Protein AF-A0A7Y2L2Y1-F1 (afdb_monomer_lite)

pLDDT: mean 84.84, std 11.98, range [34.88, 97.94]

Sequence (202 aa):
MHLPSLLAQHMVRRPQRIALLQHIAEQGSITAAAKSAGISYKAAWDAIDELNNLAQTALVQRSVGGKGGGGARLSVAGERVLRLYQRLQVLQSQVLDAAEDTEDLDLLGRLMLRTSARNQLHGNVTAISSHGHNDMIELALAGGLSLHAQITRDSTLRLELQIGSPVVALIKAGWLQLVAAKQAPAPGHNHLQGRIEQILHA

Foldseek 3Di:
DDDDQPLVVVCVVCVLLLQLLVLLAVPQASCRSCVVSVHDSVVSVVSQVVNCVSLVHRQKDWADDDPVDIGIHGDPSVVVVSVVVVVVVVVVVVVVVPPPDPVVVVVVVVVPDDDQQPDKFKFFFADWDDDPQWIWTWTQGPPRFIDIDIDGPVCCVVVVHDGGDIDIDRHHPVVDDDDDPPDDDDPPDGDDDDDDPDDDDD

Radius of gyration: 22.77 Å; chains: 1; bounding box: 50×40×69 Å

Structure (mmCIF, N/CA/C/O backbone):
data_AF-A0A7Y2L2Y1-F1
#
_entry.id   AF-A0A7Y2L2Y1-F1
#
loop_
_atom_site.group_PDB
_atom_site.id
_atom_site.type_symbol
_atom_site.label_atom_id
_atom_site.label_alt_id
_atom_site.label_comp_id
_atom_site.label_asym_id
_atom_site.label_entity_id
_atom_site.label_seq_id
_atom_site.pdbx_PDB_ins_code
_atom_site.Cartn_x
_atom_site.Cartn_y
_atom_site.Cartn_z
_atom_site.occupancy
_atom_site.B_iso_or_equiv
_atom_site.auth_seq_id
_atom_site.auth_comp_id
_atom_site.auth_asym_id
_atom_site.auth_atom_id
_atom_site.pdbx_PDB_model_num
ATOM 1 N N . MET A 1 1 ? -18.774 11.754 -11.737 1.00 34.88 1 MET A N 1
ATOM 2 C CA . MET A 1 1 ? -19.169 11.000 -10.527 1.00 34.88 1 MET A CA 1
ATOM 3 C C . MET A 1 1 ? -18.004 11.081 -9.541 1.00 34.88 1 MET A C 1
ATOM 5 O O . MET A 1 1 ? -16.986 10.443 -9.766 1.00 34.88 1 MET A O 1
ATOM 9 N N . HIS A 1 2 ? -18.058 11.981 -8.553 1.00 41.84 2 HIS A N 1
ATOM 10 C CA . HIS A 1 2 ? -16.944 12.167 -7.615 1.00 41.84 2 HIS A CA 1
ATOM 11 C C . HIS A 1 2 ? -17.002 11.110 -6.511 1.00 41.84 2 HIS A C 1
ATOM 13 O O . HIS A 1 2 ? -17.860 11.172 -5.639 1.00 41.84 2 HIS A O 1
ATOM 19 N N . LEU A 1 3 ? -16.054 10.178 -6.523 1.00 39.28 3 LEU A N 1
ATOM 20 C CA . LEU A 1 3 ? -15.647 9.412 -5.348 1.00 39.28 3 LEU A CA 1
ATOM 21 C C . LEU A 1 3 ? -14.109 9.425 -5.276 1.00 39.28 3 LEU A C 1
ATOM 23 O O . LEU A 1 3 ? -13.471 9.404 -6.334 1.00 39.28 3 LEU A O 1
ATOM 27 N N . PRO A 1 4 ? -13.477 9.418 -4.084 1.00 52.81 4 PRO A N 1
ATOM 28 C CA . PRO A 1 4 ? -14.043 9.439 -2.725 1.00 52.81 4 PRO A CA 1
ATOM 29 C C . PRO A 1 4 ? -13.656 10.691 -1.911 1.00 52.81 4 PRO A C 1
ATOM 31 O O . PRO A 1 4 ? -12.633 11.331 -2.173 1.00 52.81 4 PRO A O 1
ATOM 34 N N . SER A 1 5 ? -14.436 10.980 -0.861 1.00 66.88 5 SER A N 1
ATOM 35 C CA . SER A 1 5 ? -14.007 11.832 0.256 1.00 66.88 5 SER A CA 1
ATOM 36 C C . SER A 1 5 ? -12.651 11.352 0.797 1.00 66.88 5 SER A C 1
ATOM 38 O O . SER A 1 5 ? -12.347 10.157 0.751 1.00 66.88 5 SER A O 1
ATOM 40 N N . LEU A 1 6 ? -11.816 12.263 1.308 1.00 65.25 6 LEU A N 1
ATOM 41 C CA . LEU A 1 6 ? -10.490 11.923 1.854 1.00 65.25 6 LEU A CA 1
ATOM 42 C C . LEU A 1 6 ? -10.559 10.784 2.887 1.00 65.25 6 LEU A C 1
ATOM 44 O O . LEU A 1 6 ? -9.691 9.915 2.910 1.00 65.25 6 LEU A O 1
ATOM 48 N N . LEU A 1 7 ? -11.638 10.742 3.674 1.00 62.41 7 LEU A N 1
ATOM 49 C CA . LEU A 1 7 ? -11.907 9.696 4.657 1.00 62.41 7 LEU A CA 1
ATOM 50 C C . LEU A 1 7 ? -12.106 8.317 4.004 1.00 62.41 7 LEU A C 1
ATOM 52 O O . LEU A 1 7 ? -11.463 7.358 4.416 1.00 62.41 7 LEU A O 1
ATOM 56 N N . ALA A 1 8 ? -12.901 8.212 2.935 1.00 63.31 8 ALA A N 1
ATOM 57 C CA . ALA A 1 8 ? -13.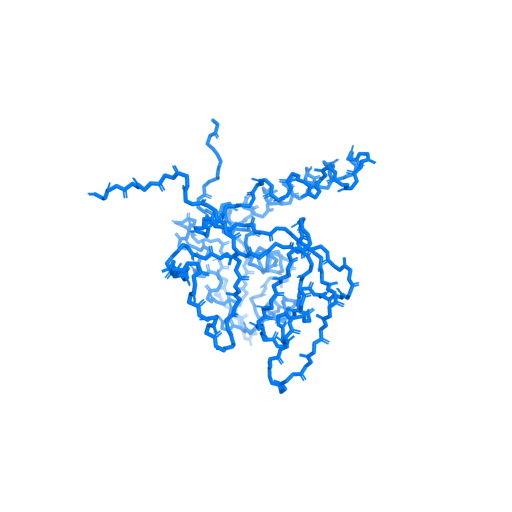091 6.944 2.229 1.00 63.31 8 ALA A CA 1
ATOM 58 C C . ALA A 1 8 ? -11.795 6.452 1.552 1.00 63.31 8 ALA A C 1
ATOM 60 O O . ALA A 1 8 ? -11.479 5.266 1.623 1.00 63.31 8 ALA A O 1
ATOM 61 N N . GLN A 1 9 ? -10.990 7.356 0.975 1.00 64.38 9 GLN A N 1
ATOM 62 C CA . GLN A 1 9 ? -9.665 6.997 0.439 1.00 64.38 9 GLN A CA 1
ATOM 63 C C . GLN A 1 9 ? -8.727 6.471 1.533 1.00 64.38 9 GLN A C 1
ATOM 65 O O . GLN A 1 9 ? -7.977 5.520 1.310 1.00 64.38 9 GLN A O 1
ATOM 70 N N . HIS A 1 10 ? -8.757 7.095 2.711 1.00 66.88 10 HIS A N 1
ATOM 71 C CA . HIS A 1 10 ? -7.918 6.711 3.839 1.00 66.88 10 HIS A CA 1
ATOM 72 C C . HIS A 1 10 ? -8.325 5.351 4.421 1.00 66.88 10 HIS A C 1
ATOM 74 O O . HIS A 1 10 ? -7.463 4.517 4.695 1.00 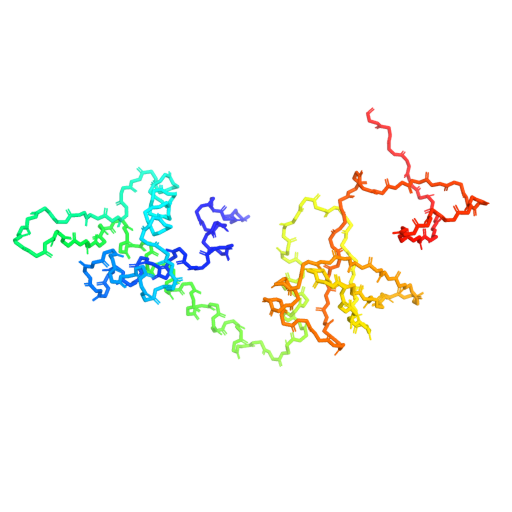66.88 10 HIS A O 1
ATOM 80 N N . MET A 1 11 ? -9.632 5.100 4.541 1.00 66.25 11 MET A N 1
ATOM 81 C CA . MET A 1 11 ? -10.180 3.837 5.044 1.00 66.25 11 MET A CA 1
ATOM 82 C C . MET A 1 11 ? -9.769 2.643 4.182 1.00 66.25 11 MET A C 1
ATOM 84 O O . MET A 1 11 ? -9.351 1.625 4.724 1.00 66.25 11 MET A O 1
ATOM 88 N N . VAL A 1 12 ? -9.810 2.788 2.853 1.00 65.19 12 VAL A N 1
ATOM 89 C CA . VAL A 1 12 ? -9.365 1.735 1.923 1.00 65.19 12 VAL A CA 1
ATOM 90 C C . VAL A 1 12 ? -7.868 1.443 2.080 1.00 65.19 12 VAL A C 1
ATOM 92 O O . VAL A 1 12 ? -7.449 0.293 2.027 1.00 65.19 12 VAL A O 1
ATOM 95 N N . ARG A 1 13 ? -7.043 2.472 2.313 1.00 66.44 13 ARG A N 1
ATOM 96 C CA . ARG A 1 13 ? -5.582 2.317 2.441 1.00 66.44 13 ARG A CA 1
ATOM 97 C C . ARG A 1 13 ? -5.135 1.758 3.793 1.00 66.44 13 ARG A C 1
ATOM 99 O O . ARG A 1 13 ? -4.016 1.260 3.892 1.00 66.44 13 ARG A O 1
ATOM 106 N N . ARG A 1 14 ? -5.951 1.894 4.843 1.00 72.75 14 ARG A N 1
ATOM 107 C CA . ARG A 1 14 ? -5.615 1.485 6.217 1.00 72.75 14 ARG A CA 1
ATOM 108 C C . ARG A 1 14 ? -6.801 0.786 6.900 1.00 72.75 14 ARG A C 1
ATOM 110 O O . ARG A 1 14 ? -7.366 1.338 7.848 1.00 72.75 14 ARG A O 1
ATOM 117 N N . PRO A 1 15 ? -7.149 -0.448 6.493 1.00 72.31 15 PRO A N 1
ATOM 118 C CA . PRO A 1 15 ? -8.313 -1.170 7.028 1.00 72.31 15 PRO A CA 1
ATOM 119 C C . PRO A 1 15 ? -8.233 -1.400 8.548 1.00 72.31 15 PRO A C 1
ATOM 121 O O . PRO A 1 15 ? -9.241 -1.358 9.252 1.00 72.31 15 PRO A O 1
ATOM 124 N N . GLN A 1 16 ? -7.013 -1.526 9.078 1.00 77.56 16 GLN A N 1
ATOM 125 C CA . GLN A 1 16 ? -6.722 -1.692 10.508 1.00 77.56 16 GLN A CA 1
ATOM 126 C C . GLN A 1 16 ? -7.286 -0.553 11.381 1.00 77.56 16 GLN A C 1
ATOM 128 O O . GLN A 1 16 ? -7.592 -0.760 12.553 1.00 77.56 16 GLN A O 1
ATOM 133 N N . ARG A 1 17 ? -7.452 0.658 10.826 1.00 83.56 17 ARG A N 1
ATOM 134 C CA . ARG A 1 17 ? -8.003 1.817 11.549 1.00 83.56 17 ARG A CA 1
ATOM 135 C C . ARG A 1 17 ? -9.493 1.657 11.841 1.00 83.56 17 ARG A C 1
ATOM 137 O O . ARG A 1 17 ? -9.947 2.033 12.916 1.00 83.56 17 ARG A O 1
ATOM 144 N N . ILE A 1 18 ? -10.245 1.069 10.914 1.00 82.81 18 ILE A N 1
ATOM 145 C CA . ILE A 1 18 ? -11.669 0.786 11.125 1.00 82.81 18 ILE A CA 1
ATOM 146 C C . ILE A 1 18 ? -11.860 -0.461 11.983 1.00 82.81 18 ILE A C 1
ATOM 148 O O . ILE A 1 18 ? -12.735 -0.456 12.847 1.00 82.81 18 ILE A O 1
ATOM 152 N N . ALA A 1 19 ? -10.998 -1.471 11.831 1.00 85.38 19 ALA A N 1
ATOM 153 C CA . ALA A 1 19 ? -10.981 -2.622 12.734 1.00 85.38 19 ALA A CA 1
ATOM 154 C C . ALA A 1 19 ? -10.820 -2.187 14.203 1.00 85.38 19 ALA A C 1
ATOM 156 O O . ALA A 1 19 ? -11.507 -2.697 15.084 1.00 85.38 19 ALA A O 1
ATOM 157 N N . LEU A 1 20 ? -9.997 -1.163 14.470 1.00 91.00 20 LEU A N 1
ATOM 158 C CA . LEU A 1 20 ? -9.890 -0.573 15.805 1.00 91.00 20 LEU A CA 1
ATOM 159 C C . LEU A 1 20 ? -11.226 0.003 16.308 1.00 91.00 20 LEU A C 1
ATOM 161 O O . LEU A 1 20 ? -11.594 -0.252 17.452 1.00 91.00 20 LEU A O 1
ATOM 165 N N . LEU A 1 21 ? -11.969 0.751 15.480 1.00 90.94 21 LEU A N 1
ATOM 166 C CA . LEU A 1 21 ? -13.293 1.267 15.862 1.00 90.94 21 LEU A CA 1
ATOM 167 C C . LEU A 1 21 ? -14.280 0.132 16.160 1.00 90.94 21 LEU A C 1
ATOM 169 O O . LEU A 1 21 ? -15.054 0.233 17.111 1.00 90.94 21 LEU A O 1
ATOM 173 N N . GLN A 1 22 ? -14.233 -0.943 15.374 1.00 91.50 22 GLN A N 1
ATOM 174 C CA . GLN A 1 22 ? -15.066 -2.121 15.585 1.00 91.50 22 GLN A CA 1
ATOM 175 C C . GLN A 1 22 ? -14.757 -2.797 16.926 1.00 91.50 22 GLN A C 1
ATOM 177 O O . GLN A 1 22 ? -15.665 -3.000 17.730 1.00 91.50 22 GLN A O 1
ATOM 182 N N . HIS A 1 23 ? -13.482 -3.043 17.229 1.00 92.75 23 HIS A N 1
ATOM 183 C CA . HIS A 1 23 ? -13.101 -3.622 18.516 1.00 92.75 23 HIS A CA 1
ATOM 184 C C . HIS A 1 23 ? -13.441 -2.712 19.703 1.00 92.75 23 HIS A C 1
ATOM 186 O O . HIS A 1 23 ? -13.814 -3.210 20.762 1.00 92.75 23 HIS A O 1
ATOM 192 N N . ILE A 1 24 ? -13.364 -1.384 19.552 1.00 92.62 24 ILE A N 1
ATOM 193 C CA . ILE A 1 24 ? -13.817 -0.451 20.598 1.00 92.62 24 ILE A CA 1
ATOM 194 C C . ILE A 1 24 ? -15.327 -0.587 20.826 1.00 92.62 24 ILE A C 1
ATOM 196 O O . ILE A 1 24 ? -15.759 -0.592 21.978 1.00 92.62 24 ILE A O 1
ATOM 200 N N . ALA A 1 25 ? -16.119 -0.715 19.758 1.00 91.38 25 ALA A N 1
ATOM 201 C CA . ALA A 1 25 ? -17.564 -0.913 19.862 1.00 91.38 25 ALA A CA 1
ATOM 202 C C . ALA A 1 25 ? -17.923 -2.226 20.577 1.00 91.38 25 ALA A C 1
ATOM 204 O O . ALA A 1 25 ? -18.838 -2.241 21.394 1.00 91.38 25 ALA A O 1
ATOM 205 N N . GLU A 1 26 ? -17.188 -3.303 20.296 1.00 91.38 26 GLU A N 1
ATOM 206 C CA . GLU A 1 26 ? -17.418 -4.631 20.879 1.00 91.38 26 GLU A CA 1
ATOM 207 C C . GLU A 1 26 ? -16.950 -4.729 22.339 1.00 91.38 26 GLU A C 1
ATOM 209 O O . GLU A 1 26 ? -17.603 -5.363 23.165 1.00 91.38 26 GLU A O 1
ATOM 214 N N . GLN A 1 27 ? -15.809 -4.118 22.667 1.00 91.31 27 GLN A N 1
ATOM 215 C CA . GLN A 1 27 ? -15.098 -4.380 23.926 1.00 91.31 27 GLN A CA 1
ATOM 216 C C . GLN A 1 27 ? -15.225 -3.253 24.948 1.00 91.31 27 GLN A C 1
ATOM 218 O O . GLN A 1 27 ? -14.853 -3.426 26.108 1.00 91.31 27 GLN A O 1
ATOM 223 N N . GLY A 1 28 ? -15.688 -2.073 24.532 1.00 90.12 28 GLY A N 1
ATOM 224 C CA . GLY A 1 28 ? -15.854 -0.932 25.428 1.00 90.12 28 GLY A CA 1
ATOM 225 C C . GLY A 1 28 ? -14.537 -0.368 25.983 1.00 90.12 28 GLY A C 1
ATOM 226 O O . GLY A 1 28 ? -14.547 0.361 26.976 1.00 90.12 28 GLY A O 1
ATOM 227 N N . SER A 1 29 ? -13.383 -0.722 25.404 1.00 89.50 29 SER A N 1
ATOM 228 C CA . SER A 1 29 ? -12.057 -0.342 25.903 1.00 89.50 29 SER A CA 1
ATOM 229 C C . SER A 1 29 ? -11.047 -0.198 24.770 1.00 89.50 29 SER A C 1
ATOM 231 O O . SER A 1 29 ? -10.874 -1.101 23.956 1.00 89.50 29 SER A O 1
ATOM 233 N N . ILE A 1 30 ? -10.314 0.918 24.757 1.00 89.44 30 ILE A N 1
ATOM 234 C CA . ILE A 1 30 ? -9.247 1.166 23.771 1.00 89.44 30 ILE A CA 1
ATOM 235 C C . ILE A 1 30 ? -8.065 0.229 23.999 1.00 89.44 30 ILE A C 1
ATOM 237 O O . ILE A 1 30 ? -7.454 -0.232 23.042 1.00 89.44 30 ILE A O 1
ATOM 241 N N . THR A 1 31 ? -7.754 -0.095 25.254 1.00 91.00 31 THR A N 1
ATOM 242 C CA . THR A 1 31 ? -6.650 -1.003 25.582 1.00 91.00 31 THR A CA 1
ATOM 243 C C . THR A 1 31 ? -6.936 -2.420 25.093 1.00 91.00 31 THR A C 1
ATOM 245 O O . THR A 1 31 ? -6.070 -3.045 24.481 1.00 91.00 31 THR A O 1
ATOM 248 N N . ALA A 1 32 ? -8.156 -2.916 25.322 1.00 90.69 32 ALA A N 1
ATOM 249 C CA . ALA A 1 32 ? -8.572 -4.227 24.829 1.00 90.69 32 ALA A CA 1
ATOM 250 C C . ALA A 1 32 ? -8.620 -4.246 23.291 1.00 90.69 32 ALA A C 1
ATOM 252 O O . ALA A 1 32 ? -8.096 -5.171 22.661 1.00 90.69 32 ALA A O 1
ATOM 253 N N . ALA A 1 33 ? -9.145 -3.173 22.692 1.00 91.75 33 ALA A N 1
ATOM 254 C CA . ALA A 1 33 ? -9.245 -3.045 21.248 1.00 91.75 33 ALA A CA 1
ATOM 255 C C . ALA A 1 33 ? -7.873 -3.001 20.566 1.00 91.75 33 ALA A C 1
ATOM 257 O O . ALA A 1 33 ? -7.675 -3.673 19.560 1.00 91.75 33 ALA A O 1
ATOM 258 N N . ALA A 1 34 ? -6.904 -2.278 21.138 1.00 91.44 34 ALA A N 1
ATOM 259 C CA . ALA A 1 34 ? -5.529 -2.236 20.643 1.00 91.44 34 ALA A CA 1
ATOM 260 C C . ALA A 1 34 ? -4.892 -3.634 20.639 1.00 91.44 34 ALA A C 1
ATOM 262 O O . ALA A 1 34 ? -4.310 -4.045 19.636 1.00 91.44 34 ALA A O 1
ATOM 263 N N . LYS A 1 35 ? -5.076 -4.392 21.730 1.00 90.75 35 LYS A N 1
ATOM 264 C CA . LYS A 1 35 ? -4.583 -5.771 21.844 1.00 90.75 35 LYS A CA 1
ATOM 265 C C . LYS A 1 35 ? -5.215 -6.686 20.793 1.00 90.75 35 LYS A C 1
ATOM 267 O O . LYS A 1 35 ? -4.502 -7.464 20.169 1.00 90.75 35 LYS A O 1
ATOM 272 N N . SER A 1 36 ? -6.523 -6.565 20.581 1.00 90.12 36 SER A N 1
ATOM 273 C CA . SER A 1 36 ? -7.267 -7.374 19.603 1.00 90.12 36 SER A CA 1
ATOM 274 C C . SER A 1 36 ? -6.909 -7.018 18.160 1.00 90.12 36 SER A C 1
ATOM 276 O O . SER A 1 36 ? -6.793 -7.903 17.321 1.00 90.12 36 SER A O 1
ATOM 278 N N . ALA A 1 37 ? -6.634 -5.739 17.896 1.00 84.00 37 ALA A N 1
ATOM 279 C CA . ALA A 1 37 ? -6.136 -5.250 16.613 1.00 84.00 37 ALA A CA 1
ATOM 280 C C . ALA A 1 37 ? -4.636 -5.532 16.380 1.00 84.00 37 ALA A C 1
ATOM 282 O O . ALA A 1 37 ? -4.112 -5.171 15.328 1.00 84.00 37 ALA A O 1
ATOM 283 N N . GLY A 1 38 ? -3.922 -6.112 17.354 1.00 86.75 38 GLY A N 1
ATOM 284 C CA . GLY A 1 38 ? -2.487 -6.395 17.251 1.00 86.75 38 GLY A CA 1
ATOM 285 C C . GLY A 1 38 ? -1.589 -5.150 17.221 1.00 86.75 38 GLY A C 1
ATOM 286 O O . GLY A 1 38 ? -0.474 -5.217 16.707 1.00 86.75 38 GLY A O 1
ATOM 287 N N . ILE A 1 39 ? -2.047 -4.009 17.750 1.00 88.19 39 ILE A N 1
ATOM 288 C CA . ILE A 1 39 ? -1.296 -2.742 17.757 1.00 88.19 39 ILE A CA 1
ATOM 289 C C . ILE A 1 39 ? -1.014 -2.249 19.180 1.00 88.19 39 ILE A C 1
ATOM 291 O O . ILE A 1 39 ? -1.700 -2.594 20.141 1.00 88.19 39 ILE A O 1
ATOM 295 N N . SER A 1 40 ? 0.008 -1.402 19.331 1.00 90.94 40 SER A N 1
ATOM 296 C CA . SER A 1 40 ? 0.304 -0.788 20.628 1.00 90.94 40 SER A CA 1
ATOM 297 C C . SER A 1 40 ? -0.800 0.188 21.045 1.00 90.94 40 SER A C 1
ATOM 299 O O . SER A 1 40 ? -1.455 0.811 20.209 1.00 90.94 40 SER A O 1
ATOM 301 N N . TYR A 1 41 ? -0.974 0.383 22.354 1.00 90.44 41 TYR A N 1
ATOM 302 C CA . TYR A 1 41 ? -1.924 1.367 22.885 1.00 90.44 41 TYR A CA 1
ATOM 303 C C . TYR A 1 41 ? -1.678 2.780 22.329 1.00 90.44 41 TYR A C 1
ATOM 305 O O . TYR A 1 41 ? -2.624 3.490 22.001 1.00 90.44 41 TYR A O 1
ATOM 313 N N . LYS A 1 42 ? -0.406 3.171 22.160 1.00 91.12 42 LYS A N 1
ATOM 314 C CA . LYS A 1 42 ? -0.040 4.445 21.528 1.00 91.12 42 LYS A CA 1
ATOM 315 C C . LYS A 1 42 ? -0.486 4.493 20.064 1.00 91.12 42 LYS A C 1
ATOM 317 O O . LYS A 1 42 ? -1.135 5.450 19.671 1.00 91.12 42 LYS A O 1
ATOM 322 N N . ALA A 1 43 ? -0.221 3.439 19.290 1.00 88.12 43 ALA A N 1
ATOM 323 C CA . ALA A 1 43 ? -0.651 3.365 17.895 1.00 88.12 43 ALA A CA 1
ATOM 324 C C . ALA A 1 43 ? -2.183 3.381 17.745 1.00 88.12 43 ALA A C 1
ATOM 326 O O . ALA A 1 43 ? -2.693 3.896 16.751 1.00 88.12 43 ALA A O 1
ATOM 327 N N . ALA A 1 44 ? -2.918 2.843 18.723 1.00 91.25 44 ALA A N 1
ATOM 328 C CA . ALA A 1 44 ? -4.373 2.948 18.780 1.00 91.25 44 ALA A CA 1
ATOM 329 C C . ALA A 1 44 ? -4.843 4.386 19.054 1.00 91.25 44 ALA A C 1
ATOM 331 O O . ALA A 1 44 ? -5.806 4.836 18.440 1.00 91.25 44 ALA A O 1
ATOM 332 N N . TRP A 1 45 ? -4.154 5.134 19.919 1.00 90.50 45 TRP A N 1
ATOM 333 C CA . TRP A 1 45 ? -4.434 6.561 20.111 1.00 90.50 45 TRP A CA 1
ATOM 334 C C . TRP A 1 45 ? -4.153 7.383 18.860 1.00 90.50 45 TRP A C 1
ATOM 336 O O . TRP A 1 45 ? -5.046 8.088 18.398 1.00 90.50 45 TRP A O 1
ATOM 346 N N . ASP A 1 46 ? -2.974 7.210 18.263 1.00 90.56 46 ASP A N 1
ATOM 347 C CA . ASP A 1 46 ? -2.590 7.910 17.034 1.00 90.56 46 ASP A CA 1
ATOM 348 C C . ASP A 1 46 ? -3.610 7.643 15.906 1.00 90.56 46 ASP A C 1
ATOM 350 O O . ASP A 1 46 ? -3.976 8.541 15.150 1.00 90.56 46 ASP A O 1
ATOM 354 N N . ALA A 1 47 ? -4.123 6.409 15.824 1.00 89.50 47 ALA A N 1
ATOM 355 C CA . ALA A 1 47 ? -5.184 6.017 14.900 1.00 89.50 47 ALA A CA 1
ATOM 356 C C . ALA A 1 47 ? -6.511 6.750 15.143 1.00 89.50 47 ALA A C 1
ATOM 358 O O . ALA A 1 47 ? -7.155 7.189 14.191 1.00 89.50 47 ALA A O 1
ATOM 359 N N . ILE A 1 48 ? -6.943 6.847 16.402 1.00 90.19 48 ILE A N 1
ATOM 360 C CA . ILE A 1 48 ? -8.187 7.529 16.777 1.00 90.19 48 ILE A CA 1
ATOM 361 C C . ILE A 1 48 ? -8.075 9.025 16.480 1.00 90.19 48 ILE A C 1
ATOM 363 O O . ILE A 1 48 ? -9.005 9.599 15.914 1.00 90.19 48 ILE A O 1
ATOM 367 N N . ASP A 1 49 ? -6.946 9.647 16.812 1.00 89.75 49 ASP A N 1
ATOM 368 C CA . ASP A 1 49 ? -6.718 11.074 16.575 1.00 89.75 49 ASP A CA 1
ATOM 369 C C . ASP A 1 49 ? -6.682 11.400 15.076 1.00 89.75 49 ASP A C 1
ATOM 371 O O . ASP A 1 49 ? -7.322 12.356 14.630 1.00 89.75 49 ASP A O 1
ATOM 375 N N . GLU A 1 50 ? -6.023 10.556 14.277 1.00 87.19 50 GLU A N 1
ATOM 376 C CA . GLU A 1 50 ? -6.030 10.636 12.811 1.00 87.19 50 GLU A CA 1
ATOM 377 C C . GLU A 1 50 ? -7.463 10.581 12.249 1.00 87.19 50 GLU A C 1
ATOM 379 O O . GLU A 1 50 ? -7.855 11.426 11.438 1.00 87.19 50 GLU A O 1
ATOM 384 N N . LEU A 1 51 ? -8.277 9.631 12.719 1.00 87.44 51 LEU A N 1
ATOM 385 C CA . LEU A 1 51 ? -9.668 9.486 12.289 1.00 87.44 51 LEU A CA 1
ATOM 386 C C . LEU A 1 51 ? -10.552 10.662 12.728 1.00 87.44 51 LEU A C 1
ATOM 388 O O . LEU A 1 51 ? -11.384 11.121 11.944 1.00 87.44 51 LEU A O 1
ATOM 392 N N . ASN A 1 52 ? -10.367 11.172 13.946 1.00 89.25 52 ASN A N 1
ATOM 393 C CA . ASN A 1 52 ? -11.105 12.330 14.454 1.00 89.25 52 ASN A CA 1
ATOM 394 C C . ASN A 1 52 ? -10.802 13.590 13.634 1.00 89.25 52 ASN A C 1
ATOM 396 O O . ASN A 1 52 ? -11.720 14.341 13.300 1.00 89.25 52 ASN A O 1
ATOM 400 N N . ASN A 1 53 ? -9.533 13.797 13.269 1.00 86.31 53 ASN A N 1
ATOM 401 C CA . ASN A 1 53 ? -9.116 14.912 12.420 1.00 86.31 53 ASN A CA 1
ATOM 402 C C . ASN A 1 53 ? -9.797 14.848 11.042 1.00 86.31 53 ASN A C 1
ATOM 404 O O . ASN A 1 53 ? -10.368 15.832 10.574 1.00 86.31 53 ASN A O 1
ATOM 408 N N . LEU A 1 54 ? -9.819 13.665 10.418 1.00 84.56 54 LEU A N 1
ATOM 409 C CA . LEU A 1 54 ? -10.483 13.464 9.126 1.00 84.56 54 LEU A CA 1
ATOM 410 C C . LEU A 1 54 ? -12.008 13.627 9.203 1.00 84.56 54 LEU A C 1
ATOM 412 O O . LEU A 1 54 ? -12.619 14.129 8.260 1.00 84.56 54 LEU A O 1
ATOM 416 N N . ALA A 1 55 ? -12.624 13.189 10.300 1.00 84.38 55 ALA A N 1
ATOM 417 C CA . ALA A 1 55 ? -14.066 13.282 10.506 1.00 84.38 55 ALA A CA 1
ATOM 418 C C . ALA A 1 55 ? -14.530 14.674 10.963 1.00 84.38 55 ALA A C 1
ATOM 420 O O . ALA A 1 55 ? -15.734 14.925 10.990 1.00 84.38 55 ALA A O 1
ATOM 421 N N . GLN A 1 56 ? -13.597 15.556 11.346 1.00 84.69 56 GLN A N 1
ATOM 422 C CA . GLN A 1 56 ? -13.867 16.857 11.974 1.00 84.69 56 GLN A CA 1
ATOM 423 C C . GLN A 1 56 ? -14.745 16.754 13.240 1.00 84.69 56 GLN A C 1
ATOM 425 O O . GLN A 1 56 ? -15.357 17.725 13.679 1.00 84.69 56 GLN A O 1
ATOM 430 N N . THR A 1 57 ? -14.832 15.562 13.834 1.00 88.50 57 THR A N 1
ATOM 431 C CA . THR A 1 57 ? -15.613 15.266 15.036 1.00 88.50 57 THR A CA 1
ATOM 432 C C . THR A 1 57 ? -15.048 14.033 15.731 1.00 88.50 57 THR A C 1
ATOM 434 O O . THR A 1 57 ? -14.408 13.190 15.102 1.00 88.50 57 THR A O 1
ATOM 437 N N . ALA A 1 58 ? -15.295 13.903 17.033 1.00 91.38 58 ALA A N 1
ATOM 438 C CA . ALA A 1 58 ? -14.847 12.746 17.793 1.00 91.38 58 ALA A CA 1
ATOM 439 C C . ALA A 1 58 ? -15.657 11.497 17.408 1.00 91.38 58 ALA A C 1
ATOM 441 O O . ALA A 1 58 ? -16.874 11.445 17.604 1.00 91.38 58 ALA A O 1
ATOM 442 N N . LEU A 1 59 ? -14.983 10.463 16.905 1.00 91.31 59 LEU A N 1
ATOM 443 C CA . LEU A 1 59 ? -15.571 9.155 16.602 1.00 91.31 59 LEU A CA 1
ATOM 444 C C . LEU A 1 59 ? -15.626 8.237 17.828 1.00 91.31 59 LEU A C 1
ATOM 446 O O . LEU A 1 59 ? -16.456 7.332 17.877 1.00 91.31 59 LEU A O 1
ATOM 450 N N . VAL A 1 60 ? -14.776 8.484 18.828 1.00 92.75 60 VAL A N 1
ATOM 451 C CA . VAL A 1 60 ? -14.696 7.710 20.074 1.00 92.75 60 VAL A CA 1
ATOM 452 C C . VAL A 1 60 ? -14.904 8.638 21.268 1.00 92.75 60 VAL A C 1
ATOM 454 O O . VAL A 1 60 ? -14.240 9.664 21.398 1.00 92.75 60 VAL A O 1
ATOM 457 N N . GLN A 1 61 ? -15.817 8.266 22.159 1.00 90.06 61 GLN A N 1
ATOM 458 C CA . GLN A 1 61 ? -16.044 8.908 23.448 1.00 90.06 61 GLN A CA 1
ATOM 459 C C . GLN A 1 61 ? -15.382 8.091 24.555 1.00 90.06 61 GLN A C 1
ATOM 461 O O . GLN A 1 61 ? -15.607 6.886 24.671 1.00 90.06 61 GLN A O 1
ATOM 466 N N . ARG A 1 62 ? -14.610 8.754 25.416 1.00 85.06 62 ARG A N 1
ATOM 467 C CA . ARG A 1 62 ? -14.124 8.148 26.659 1.00 85.06 62 ARG A CA 1
ATOM 468 C C . ARG A 1 62 ? -15.207 8.273 27.731 1.00 85.06 62 ARG A C 1
ATOM 470 O O . ARG A 1 62 ? -15.751 9.358 27.925 1.00 85.06 62 ARG A O 1
ATOM 477 N N . SER A 1 63 ? -15.494 7.198 28.452 1.00 73.88 63 SER A N 1
ATOM 478 C CA . SER A 1 63 ? -16.239 7.278 29.711 1.00 73.88 63 SER A CA 1
ATOM 479 C C . SER A 1 63 ? -15.254 7.544 30.847 1.00 73.88 63 SER A C 1
ATOM 481 O O . SER A 1 63 ? -14.316 6.773 31.050 1.00 73.88 63 SER A O 1
ATOM 483 N N . VAL A 1 64 ? -15.448 8.643 31.574 1.00 57.34 64 VAL A N 1
ATOM 484 C CA . VAL A 1 64 ? -14.635 8.984 32.746 1.00 57.34 64 VAL A CA 1
ATOM 485 C C . VAL A 1 64 ? -15.206 8.248 33.962 1.00 57.34 64 VAL A C 1
ATOM 487 O O . VAL A 1 64 ? -16.351 8.496 34.324 1.00 57.34 64 VAL A O 1
ATOM 490 N N . GLY A 1 65 ? -14.421 7.377 34.609 1.00 53.12 65 GLY A N 1
ATOM 491 C CA . GLY A 1 65 ? -14.690 6.962 35.995 1.00 53.12 65 GLY A CA 1
ATOM 492 C C . GLY A 1 65 ? -14.495 5.480 36.340 1.00 53.12 65 GLY A C 1
ATOM 493 O O . GLY A 1 65 ? -14.937 4.597 35.614 1.00 53.12 65 GLY A O 1
ATOM 494 N N . GLY A 1 66 ? -13.887 5.242 37.513 1.00 58.19 66 GLY A N 1
ATOM 495 C CA . GLY A 1 66 ? -13.887 3.970 38.253 1.00 58.19 66 GLY A CA 1
ATOM 496 C C . GLY A 1 66 ? -12.500 3.399 38.587 1.00 58.19 66 GLY A C 1
ATOM 497 O O . GLY A 1 66 ? -11.559 3.551 37.812 1.00 58.19 66 GLY A O 1
ATOM 498 N N . LYS A 1 67 ? -12.389 2.673 39.718 1.00 48.28 67 LYS A N 1
ATOM 499 C CA . LYS A 1 67 ? -11.164 1.994 40.223 1.00 48.28 67 LYS A CA 1
ATOM 500 C C . LYS A 1 67 ? -10.529 0.966 39.252 1.00 48.28 67 LYS A C 1
ATOM 502 O O . LYS A 1 67 ? -9.505 0.387 39.591 1.00 48.28 67 LYS A O 1
ATOM 507 N N . GLY A 1 68 ? -11.110 0.754 38.068 1.00 54.59 68 GLY A N 1
ATOM 508 C CA . GLY A 1 68 ? -10.636 -0.161 37.019 1.00 54.59 68 GLY A CA 1
ATOM 509 C C . GLY A 1 68 ? -10.248 0.503 35.688 1.00 54.59 68 GLY A C 1
ATOM 510 O O . GLY A 1 68 ? -9.941 -0.212 34.741 1.00 54.59 68 GLY A O 1
ATOM 511 N N . GLY A 1 69 ? -10.236 1.840 35.604 1.00 56.53 69 GLY A N 1
ATOM 512 C CA . GLY A 1 69 ? -9.912 2.577 34.376 1.00 56.53 69 GLY A CA 1
ATOM 513 C C . GLY A 1 69 ? -11.144 2.880 33.515 1.00 56.53 69 GLY A C 1
ATOM 514 O O . GLY A 1 69 ? -12.076 2.088 33.428 1.00 56.53 69 GLY A O 1
ATOM 515 N N . GLY A 1 70 ? -11.172 4.073 32.915 1.00 67.75 70 GLY A N 1
ATOM 516 C CA . GLY A 1 70 ? -12.295 4.529 32.094 1.00 67.75 70 GLY A CA 1
ATOM 517 C C . GLY A 1 70 ? -12.466 3.705 30.814 1.00 67.75 70 GLY A C 1
ATOM 518 O O . GLY A 1 70 ? -11.485 3.363 30.155 1.00 67.75 70 GLY A O 1
ATOM 519 N N . GLY A 1 71 ? -13.714 3.404 30.456 1.00 84.19 71 GLY A N 1
ATOM 520 C CA . GLY A 1 71 ? -14.067 2.760 29.189 1.00 84.19 71 GLY A CA 1
ATOM 521 C C . GLY A 1 71 ? -14.040 3.709 27.985 1.00 84.19 71 GLY A C 1
ATOM 522 O O . GLY A 1 71 ? -13.818 4.920 28.101 1.00 84.19 71 GLY A O 1
ATOM 523 N N . ALA A 1 72 ? -14.299 3.153 26.810 1.00 90.31 72 ALA A N 1
ATOM 524 C CA . ALA A 1 72 ? -14.438 3.878 25.559 1.00 90.31 72 ALA A CA 1
ATOM 525 C C . ALA A 1 72 ? -15.599 3.311 24.747 1.00 90.31 72 ALA A C 1
ATOM 527 O O . ALA A 1 72 ? -15.768 2.102 24.666 1.00 90.31 72 ALA A O 1
ATOM 528 N N . ARG A 1 73 ? -16.378 4.182 24.119 1.00 91.62 73 ARG A N 1
ATOM 529 C CA . ARG A 1 73 ? -17.492 3.811 23.241 1.00 91.62 73 ARG A CA 1
ATOM 530 C C . ARG A 1 73 ? -17.442 4.640 21.972 1.00 91.62 73 ARG A C 1
ATOM 532 O O . ARG A 1 73 ? -16.874 5.733 21.977 1.00 91.62 73 ARG A O 1
ATOM 539 N N . LEU A 1 74 ? -18.044 4.160 20.894 1.00 93.31 74 LEU A N 1
ATOM 540 C CA . LEU A 1 74 ? -18.200 4.992 19.707 1.00 93.31 74 LEU A CA 1
ATOM 541 C C . LEU A 1 74 ? -19.163 6.151 19.992 1.00 93.31 74 LEU A C 1
ATOM 543 O O . LEU A 1 74 ? -20.083 6.043 20.801 1.00 93.31 74 LEU A O 1
ATOM 547 N N . SER A 1 75 ? -18.920 7.291 19.353 1.00 93.94 75 SER A N 1
ATOM 548 C CA . SER A 1 75 ? -19.917 8.354 19.266 1.00 93.94 75 SER A CA 1
ATOM 549 C C . SER A 1 75 ? -20.980 7.990 18.226 1.00 93.94 75 SER A C 1
ATOM 551 O O . SER A 1 75 ? -20.780 7.092 17.410 1.00 93.94 75 SER A O 1
ATOM 553 N N . VAL A 1 76 ? -22.069 8.761 18.160 1.00 93.12 76 VAL A N 1
ATOM 554 C CA . VAL A 1 76 ? -23.074 8.627 17.087 1.00 93.12 76 VAL A CA 1
ATOM 555 C C . VAL A 1 76 ? -22.431 8.742 15.696 1.00 93.12 76 VAL A C 1
ATOM 557 O O . VAL A 1 76 ? -22.813 8.034 14.765 1.00 93.12 76 VAL A O 1
ATOM 560 N N . ALA A 1 77 ? -21.427 9.611 15.537 1.00 90.81 77 ALA A N 1
ATOM 561 C CA . ALA A 1 77 ? -20.672 9.715 14.291 1.00 90.81 77 ALA A CA 1
ATOM 562 C C . ALA A 1 77 ? -19.818 8.460 14.041 1.00 90.81 77 ALA A C 1
ATOM 564 O O . ALA A 1 77 ? -19.835 7.932 12.929 1.00 90.81 77 ALA A O 1
ATOM 565 N N . GLY A 1 78 ? -19.138 7.946 15.071 1.00 91.31 78 GLY A N 1
ATOM 566 C CA . GLY A 1 78 ? -18.362 6.704 14.998 1.00 91.31 78 GLY A CA 1
ATOM 567 C C . GLY A 1 78 ? -19.207 5.498 14.586 1.00 91.31 78 GLY A C 1
ATOM 568 O O . GLY A 1 78 ? -18.828 4.764 13.675 1.00 91.31 78 GLY A O 1
ATOM 569 N N . GLU A 1 79 ? -20.392 5.335 15.176 1.00 92.75 79 GLU A N 1
ATOM 570 C CA . GLU A 1 79 ? -21.331 4.264 14.820 1.00 92.75 79 GLU A CA 1
ATOM 571 C C . GLU A 1 79 ? -21.826 4.377 13.374 1.00 92.75 79 GLU A C 1
ATOM 573 O O . GLU A 1 79 ? -21.941 3.371 12.670 1.00 92.75 79 GLU A O 1
ATOM 578 N N . ARG A 1 80 ? -22.106 5.597 12.896 1.00 90.44 80 ARG A N 1
ATOM 579 C CA . ARG A 1 80 ? -22.497 5.828 11.496 1.00 90.44 80 ARG A CA 1
ATOM 580 C C . ARG A 1 80 ? -21.377 5.450 10.531 1.00 90.44 80 ARG A C 1
ATOM 582 O O . ARG A 1 80 ? -21.658 4.813 9.517 1.00 90.44 80 ARG A O 1
ATOM 589 N N . VAL A 1 81 ? -20.133 5.815 10.844 1.00 87.69 81 VAL A N 1
ATOM 590 C CA . VAL A 1 81 ? -18.955 5.450 10.040 1.00 87.69 81 VAL A CA 1
ATOM 591 C C . VAL A 1 81 ? -18.783 3.933 10.002 1.00 87.69 81 VAL A C 1
ATOM 593 O O . VAL A 1 81 ? -18.651 3.370 8.914 1.00 87.69 81 VAL A O 1
ATOM 596 N N . LEU A 1 82 ? -18.855 3.264 11.157 1.00 88.69 82 LEU A N 1
ATOM 597 C CA . LEU A 1 82 ? -18.726 1.808 11.238 1.00 88.69 82 LEU A CA 1
ATOM 598 C C . LEU A 1 82 ? -19.822 1.098 10.426 1.00 88.69 82 LEU A C 1
ATOM 600 O O . LEU A 1 82 ? -19.522 0.209 9.631 1.00 88.69 82 LEU A O 1
ATOM 604 N N . ARG A 1 83 ? -21.077 1.551 10.538 1.00 90.69 83 ARG A N 1
ATOM 605 C CA . ARG A 1 83 ? -22.212 0.999 9.780 1.00 90.69 83 ARG A CA 1
ATOM 606 C C . ARG A 1 83 ? -22.054 1.174 8.269 1.00 90.69 83 ARG A C 1
ATOM 608 O O . ARG A 1 83 ? -22.357 0.260 7.504 1.00 90.69 83 ARG A O 1
ATOM 615 N N . LEU A 1 84 ? -21.595 2.346 7.824 1.00 87.38 84 LEU A N 1
ATOM 616 C CA . LEU A 1 84 ? -21.335 2.598 6.405 1.00 87.38 84 LEU A CA 1
ATOM 617 C C . LEU A 1 84 ? -20.215 1.700 5.878 1.00 87.38 84 LEU A C 1
ATOM 619 O O . LEU A 1 84 ? -20.351 1.146 4.790 1.00 87.38 84 LEU A O 1
ATOM 623 N N . TYR A 1 85 ? -19.144 1.521 6.652 1.00 83.69 85 TYR A N 1
ATOM 624 C CA . TYR A 1 85 ? -18.053 0.627 6.280 1.00 83.69 85 TYR A CA 1
ATOM 625 C C . TYR A 1 85 ? -18.512 -0.827 6.153 1.00 83.69 85 TYR A C 1
ATOM 627 O O . TYR A 1 85 ? -18.239 -1.461 5.140 1.00 83.69 85 TYR A O 1
ATOM 635 N N . GLN A 1 86 ? -19.269 -1.333 7.130 1.00 85.81 86 GLN A N 1
ATOM 636 C CA . GLN A 1 86 ? -19.830 -2.687 7.078 1.00 85.81 86 GLN A CA 1
ATOM 637 C C . GLN A 1 86 ? -20.717 -2.886 5.842 1.00 85.81 86 GLN A C 1
ATOM 639 O O . GLN A 1 86 ? -20.618 -3.904 5.164 1.00 85.81 86 GLN A O 1
ATOM 644 N N . ARG A 1 87 ? -21.535 -1.886 5.485 1.00 88.06 87 ARG A N 1
ATOM 645 C CA . ARG A 1 87 ? -22.352 -1.939 4.264 1.00 88.06 87 ARG A CA 1
ATOM 646 C C . ARG A 1 87 ? -21.504 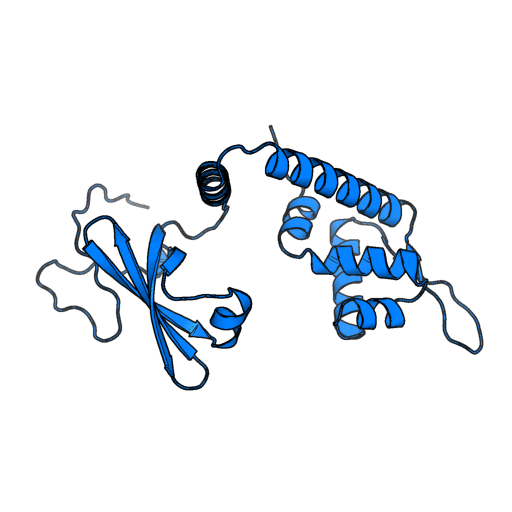-1.961 2.990 1.00 88.06 87 ARG A C 1
ATOM 648 O O . ARG A 1 87 ? -21.849 -2.676 2.055 1.00 88.06 87 ARG A O 1
ATOM 655 N N . LEU A 1 88 ? -20.412 -1.195 2.947 1.00 83.31 88 LEU A N 1
ATOM 656 C CA . LEU A 1 88 ? -19.474 -1.221 1.821 1.00 83.31 88 LEU A CA 1
ATOM 657 C C . LEU A 1 88 ? -18.784 -2.581 1.687 1.00 83.31 88 LEU A C 1
ATOM 659 O O . LEU A 1 88 ? -18.655 -3.061 0.570 1.00 83.31 88 LEU A O 1
ATOM 663 N N . GLN A 1 89 ? -18.406 -3.216 2.799 1.00 80.88 89 GLN A N 1
ATOM 664 C CA . GLN A 1 89 ? -17.805 -4.555 2.798 1.00 80.88 89 GLN A CA 1
ATOM 665 C C . GLN A 1 89 ? -18.754 -5.609 2.222 1.00 80.88 89 GLN A C 1
ATOM 667 O O . GLN A 1 89 ? -18.349 -6.404 1.381 1.00 80.88 89 GLN A O 1
ATOM 672 N N . VAL A 1 90 ? -20.035 -5.571 2.603 1.00 84.88 90 VAL A N 1
ATOM 673 C CA . VAL A 1 90 ? -21.048 -6.480 2.041 1.00 84.88 90 VAL A CA 1
ATOM 674 C C . VAL A 1 90 ? -21.204 -6.274 0.535 1.00 84.88 90 VAL A C 1
ATOM 676 O O . VAL A 1 90 ? -21.191 -7.245 -0.214 1.00 84.88 90 VAL A O 1
ATOM 679 N N . LEU A 1 91 ? -21.311 -5.022 0.076 1.00 84.31 91 LEU A N 1
ATOM 680 C CA . LEU A 1 91 ? -21.412 -4.723 -1.357 1.00 84.31 91 LEU A CA 1
ATOM 681 C C . LEU A 1 91 ? -20.157 -5.156 -2.120 1.00 84.31 91 LEU A C 1
ATOM 683 O O . LEU A 1 91 ? -20.264 -5.667 -3.228 1.00 84.31 91 LEU A O 1
ATOM 687 N N . GLN A 1 92 ? -18.977 -4.966 -1.530 1.00 76.31 92 GLN A N 1
ATOM 688 C CA . GLN A 1 92 ? -17.724 -5.409 -2.123 1.00 76.31 92 GLN A CA 1
ATOM 689 C C . GLN A 1 92 ? -17.696 -6.933 -2.253 1.00 76.31 92 GLN A C 1
ATOM 691 O O . GLN A 1 92 ? -17.431 -7.413 -3.347 1.00 76.31 92 GLN A O 1
ATOM 696 N N . SER A 1 93 ? -18.038 -7.678 -1.195 1.00 77.31 93 SER A N 1
ATOM 697 C CA . SER A 1 93 ? -18.147 -9.145 -1.249 1.00 77.31 93 SER A CA 1
ATOM 698 C C . SER A 1 93 ? -19.094 -9.587 -2.356 1.00 77.31 93 SER A C 1
ATOM 700 O O . SER A 1 93 ? -18.718 -10.405 -3.174 1.00 77.31 93 SER A O 1
ATOM 702 N N . GLN A 1 94 ? -20.275 -8.974 -2.459 1.00 82.12 94 GLN A N 1
ATOM 703 C CA . GLN A 1 94 ? -21.250 -9.322 -3.496 1.00 82.12 94 GLN A CA 1
ATOM 704 C C . GLN A 1 94 ? -20.723 -9.101 -4.917 1.00 82.12 94 GLN A C 1
ATOM 706 O O . GLN A 1 94 ? -21.042 -9.879 -5.807 1.00 82.12 94 GLN A O 1
ATOM 711 N N . VAL A 1 95 ? -19.931 -8.049 -5.143 1.00 79.94 95 VAL A N 1
ATOM 712 C CA . VAL A 1 95 ? -19.292 -7.808 -6.445 1.00 79.94 95 VAL A CA 1
ATOM 713 C C . VAL A 1 95 ? -18.218 -8.854 -6.730 1.00 79.94 95 VAL A C 1
ATOM 715 O O . VAL A 1 95 ? -18.121 -9.313 -7.861 1.00 79.94 95 VAL A O 1
ATOM 718 N N . LEU A 1 96 ? -17.432 -9.230 -5.718 1.00 72.00 96 LEU A N 1
ATOM 719 C CA . LEU A 1 96 ? -16.408 -10.268 -5.840 1.00 72.00 96 LEU A CA 1
ATOM 720 C C . LEU A 1 96 ? -17.037 -11.644 -6.110 1.00 72.00 96 LEU A C 1
ATOM 722 O O . LEU A 1 96 ? -16.583 -12.346 -7.001 1.00 72.00 96 LEU A O 1
ATOM 726 N N . ASP A 1 97 ? -18.111 -11.988 -5.398 1.00 75.12 97 ASP A N 1
ATOM 727 C CA . ASP A 1 97 ? -18.833 -13.259 -5.538 1.00 75.12 97 ASP A CA 1
ATOM 728 C C . ASP A 1 97 ? -19.581 -13.364 -6.879 1.00 75.12 97 ASP A C 1
ATOM 730 O O . ASP A 1 97 ? -19.822 -14.462 -7.375 1.00 75.12 97 ASP A O 1
ATOM 734 N N . ALA A 1 98 ? -19.977 -12.226 -7.460 1.00 73.31 98 ALA A N 1
ATOM 735 C CA . ALA A 1 98 ? -20.642 -12.157 -8.760 1.00 73.31 98 ALA A CA 1
ATOM 736 C C . ALA A 1 98 ? -19.667 -12.082 -9.946 1.00 73.31 98 ALA A C 1
ATOM 738 O O . ALA A 1 98 ? -20.110 -12.161 -11.092 1.00 73.31 98 ALA A O 1
ATOM 739 N N . ALA A 1 99 ? -18.368 -11.885 -9.700 1.00 69.25 99 ALA A N 1
ATOM 740 C CA . ALA A 1 99 ? -17.370 -11.894 -10.757 1.00 69.25 99 ALA A CA 1
ATOM 741 C C . ALA A 1 99 ? -17.150 -13.343 -11.216 1.00 69.25 99 ALA A C 1
ATOM 743 O O . ALA A 1 99 ? -16.668 -14.178 -10.457 1.00 69.25 99 ALA A O 1
ATOM 744 N N . GLU A 1 100 ? -17.533 -13.641 -12.458 1.00 64.19 100 GLU A N 1
ATOM 745 C CA . GLU A 1 100 ? -17.379 -14.981 -13.039 1.00 64.19 100 GLU A CA 1
ATOM 746 C C . GLU A 1 100 ? -15.907 -15.330 -13.315 1.00 64.19 100 GLU A C 1
ATOM 748 O O . GLU A 1 100 ? -15.549 -16.506 -13.296 1.00 64.19 100 GLU A O 1
ATOM 753 N N . ASP A 1 101 ? -15.054 -14.317 -13.524 1.00 70.69 101 ASP A N 1
ATOM 754 C CA . ASP A 1 101 ? -13.634 -14.484 -13.826 1.00 70.69 101 ASP A CA 1
ATOM 755 C C . ASP A 1 101 ? -12.741 -13.626 -12.909 1.00 70.69 101 ASP A C 1
ATOM 757 O O . ASP A 1 101 ? -12.863 -12.398 -12.828 1.00 70.69 101 ASP A O 1
ATOM 761 N N . THR A 1 102 ? -11.811 -14.288 -12.219 1.00 69.12 102 THR A N 1
ATOM 762 C CA . THR A 1 102 ? -10.810 -13.657 -11.348 1.00 69.12 102 THR A CA 1
ATOM 763 C C . THR A 1 102 ? -9.872 -12.737 -12.143 1.00 69.12 102 THR A C 1
ATOM 765 O O . THR A 1 102 ? -9.412 -11.722 -11.612 1.00 69.12 102 THR A O 1
ATOM 768 N N . GLU A 1 103 ? -9.615 -13.031 -13.424 1.00 71.56 103 GLU A N 1
ATOM 769 C CA . GLU A 1 103 ? -8.699 -12.238 -14.257 1.00 71.56 103 GLU A CA 1
ATOM 770 C C . GLU A 1 103 ? -9.228 -10.821 -14.545 1.00 71.56 103 GLU A C 1
ATOM 772 O O . GLU A 1 103 ? -8.463 -9.844 -14.512 1.00 71.56 103 GLU A O 1
ATOM 777 N N . ASP A 1 104 ? -10.540 -10.686 -14.764 1.00 74.69 104 ASP A N 1
ATOM 778 C CA . ASP A 1 104 ? -11.209 -9.400 -15.003 1.00 74.69 104 ASP A CA 1
ATOM 779 C C . ASP A 1 104 ? -11.178 -8.509 -13.760 1.00 74.69 104 ASP A C 1
ATOM 781 O O . ASP A 1 104 ? -10.976 -7.290 -13.837 1.00 74.69 104 ASP A O 1
ATOM 785 N N . LEU A 1 105 ? -11.328 -9.119 -12.588 1.00 71.50 105 LEU A N 1
ATOM 786 C CA . LEU A 1 105 ? -11.268 -8.417 -11.318 1.00 71.50 105 LEU A CA 1
ATOM 787 C C . LEU A 1 105 ? -9.845 -7.920 -11.013 1.00 71.50 105 LEU A C 1
ATOM 789 O O . LEU A 1 105 ? -9.670 -6.773 -10.585 1.00 71.50 105 LEU A O 1
ATOM 793 N N . ASP A 1 106 ? -8.829 -8.731 -11.305 1.00 70.88 106 ASP A N 1
ATOM 794 C CA . ASP A 1 106 ? -7.425 -8.323 -11.211 1.00 70.88 106 ASP A CA 1
ATOM 795 C C . ASP A 1 106 ? -7.107 -7.186 -12.190 1.00 70.88 106 ASP A C 1
ATOM 797 O O . ASP A 1 106 ? -6.392 -6.230 -11.860 1.00 70.88 106 ASP A O 1
ATOM 801 N N . LEU A 1 107 ? -7.650 -7.240 -13.411 1.00 72.44 107 LEU A N 1
ATOM 802 C CA . LEU A 1 107 ? -7.550 -6.145 -14.376 1.00 72.44 107 LEU A CA 1
ATOM 803 C C . LEU A 1 107 ? -8.201 -4.861 -13.844 1.00 72.44 107 LEU A C 1
ATOM 805 O O . LEU A 1 107 ? -7.569 -3.800 -13.874 1.00 72.44 107 LEU A O 1
ATOM 809 N N . LEU A 1 108 ? -9.412 -4.949 -13.296 1.00 72.94 108 LEU A N 1
ATOM 810 C CA . LEU A 1 108 ? -10.107 -3.808 -12.701 1.00 72.94 108 LEU A CA 1
ATOM 811 C C . LEU A 1 108 ? -9.306 -3.208 -11.534 1.00 72.94 108 LEU A C 1
ATOM 813 O O . LEU A 1 108 ? -9.131 -1.988 -11.467 1.00 72.94 108 LEU A O 1
ATOM 817 N N . GLY A 1 109 ? -8.769 -4.048 -10.645 1.00 72.19 109 GLY A N 1
ATOM 818 C CA . GLY A 1 109 ? -7.920 -3.621 -9.532 1.00 72.19 109 GLY A CA 1
ATOM 819 C C . GLY A 1 109 ? -6.689 -2.842 -10.002 1.00 72.19 109 GLY A C 1
ATOM 820 O O . GLY A 1 109 ? -6.386 -1.772 -9.462 1.00 72.19 109 GLY A O 1
ATOM 821 N N . ARG A 1 110 ? -6.030 -3.321 -11.066 1.00 69.81 110 ARG A N 1
ATOM 822 C CA . ARG A 1 110 ? -4.890 -2.638 -11.703 1.00 69.81 110 ARG A CA 1
ATOM 823 C C . ARG A 1 110 ? -5.283 -1.280 -12.287 1.00 69.81 110 ARG A C 1
ATOM 825 O O . ARG A 1 110 ? -4.598 -0.291 -12.035 1.00 69.81 110 ARG A O 1
ATOM 832 N N . LEU A 1 111 ? -6.409 -1.199 -12.999 1.00 70.62 111 LEU A N 1
ATOM 833 C CA . LEU A 1 111 ? -6.896 0.051 -13.601 1.00 70.62 111 LEU A CA 1
ATOM 834 C C . LEU A 1 111 ? -7.331 1.095 -12.559 1.00 70.62 111 LEU A C 1
ATOM 836 O O . LEU A 1 111 ? -7.227 2.300 -12.798 1.00 70.62 111 LEU A O 1
ATOM 840 N N . MET A 1 112 ? -7.799 0.653 -11.390 1.00 72.06 112 MET A N 1
ATOM 841 C CA . MET A 1 112 ? -8.245 1.535 -10.304 1.00 72.06 112 MET A CA 1
ATOM 842 C C . MET A 1 112 ? -7.096 2.052 -9.423 1.00 72.06 112 MET A C 1
ATOM 844 O O . MET A 1 112 ? -7.308 2.930 -8.573 1.00 72.06 112 MET A O 1
ATOM 848 N N . LEU A 1 113 ? -5.868 1.557 -9.613 1.00 73.75 113 LEU A N 1
ATOM 849 C CA . LEU A 1 113 ? -4.717 1.941 -8.806 1.00 73.75 113 LEU A CA 1
ATOM 850 C C . LEU A 1 113 ? -4.309 3.405 -9.062 1.00 73.75 113 LEU A C 1
ATOM 852 O O . LEU A 1 113 ? -3.662 3.761 -10.046 1.00 73.75 113 LEU A O 1
ATOM 856 N N . ARG A 1 114 ? -4.627 4.286 -8.110 1.00 75.56 114 ARG A N 1
ATOM 857 C CA . ARG A 1 114 ? -4.212 5.698 -8.146 1.00 75.56 114 ARG A CA 1
ATOM 858 C C . ARG A 1 114 ? -2.859 5.913 -7.479 1.00 75.56 114 ARG A C 1
ATOM 860 O O . ARG A 1 114 ? -2.758 5.950 -6.247 1.00 75.56 114 ARG A O 1
ATOM 867 N N . THR A 1 115 ? -1.834 6.158 -8.292 1.00 84.06 115 THR A N 1
ATOM 868 C CA . THR A 1 115 ? -0.476 6.480 -7.829 1.00 84.06 115 THR A CA 1
ATOM 869 C C . THR A 1 115 ? 0.084 7.712 -8.542 1.00 84.06 115 THR A C 1
ATOM 871 O O . THR A 1 115 ? -0.388 8.107 -9.603 1.00 84.06 115 THR A O 1
ATOM 874 N N . SER A 1 116 ? 1.107 8.340 -7.951 1.00 87.62 116 SER A N 1
ATOM 875 C CA . SER A 1 116 ? 1.869 9.413 -8.612 1.00 87.62 116 SER A CA 1
ATOM 876 C C . SER A 1 116 ? 3.047 8.887 -9.445 1.00 87.62 116 SER A C 1
ATOM 878 O O . SER A 1 116 ? 3.821 9.681 -9.994 1.00 87.62 116 SER A O 1
ATOM 880 N N . ALA A 1 117 ? 3.244 7.566 -9.475 1.00 89.44 117 ALA A N 1
ATOM 881 C CA . ALA A 1 117 ? 4.226 6.922 -10.327 1.00 89.44 117 ALA A CA 1
ATOM 882 C C . ALA A 1 117 ? 3.637 6.855 -11.739 1.00 89.44 117 ALA A C 1
ATOM 884 O O . ALA A 1 117 ? 2.566 6.290 -11.948 1.00 89.44 117 ALA A O 1
ATOM 885 N N . ARG A 1 118 ? 4.317 7.497 -12.695 1.00 87.62 118 ARG A N 1
ATOM 886 C CA . ARG A 1 118 ? 3.840 7.582 -14.083 1.00 87.62 118 ARG A CA 1
ATOM 887 C C . ARG A 1 118 ? 4.090 6.297 -14.860 1.00 87.62 118 ARG A C 1
ATOM 889 O O . ARG A 1 118 ? 3.382 6.037 -15.819 1.00 87.62 118 ARG A O 1
ATOM 896 N N . ASN A 1 119 ? 5.080 5.514 -14.442 1.00 89.62 119 ASN A N 1
ATOM 897 C CA . ASN A 1 119 ? 5.427 4.264 -15.093 1.00 89.62 119 ASN A CA 1
ATOM 898 C C . ASN A 1 119 ? 4.933 3.119 -14.211 1.00 89.62 119 ASN A C 1
ATOM 900 O O . ASN A 1 119 ? 5.332 3.015 -13.047 1.00 89.62 119 ASN A O 1
ATOM 904 N N . GLN A 1 120 ? 4.048 2.301 -14.768 1.00 90.44 120 GLN A N 1
ATOM 905 C CA . GLN A 1 120 ? 3.484 1.123 -14.121 1.00 90.44 120 GLN A CA 1
ATOM 906 C C . GLN A 1 120 ? 3.737 -0.059 -15.050 1.00 90.44 120 GLN A C 1
ATOM 908 O O . GLN A 1 120 ? 3.118 -0.166 -16.108 1.00 90.44 120 GLN A O 1
ATOM 913 N N . LEU A 1 121 ? 4.719 -0.885 -14.697 1.00 90.94 121 LEU A N 1
ATOM 914 C CA . LEU A 1 121 ? 5.176 -1.988 -15.538 1.00 90.94 121 LEU A CA 1
ATOM 915 C C . LEU A 1 121 ? 4.701 -3.306 -14.939 1.00 90.94 121 LEU A C 1
ATOM 917 O O . LEU A 1 121 ? 5.002 -3.612 -13.789 1.00 90.94 121 LEU A O 1
ATOM 921 N N . HIS A 1 122 ? 3.936 -4.055 -15.722 1.00 90.19 122 HIS A N 1
ATOM 922 C CA . HIS A 1 122 ? 3.330 -5.310 -15.301 1.00 90.19 122 HIS A CA 1
ATOM 923 C C . HIS A 1 122 ? 4.276 -6.470 -15.578 1.00 90.19 122 HIS A C 1
ATOM 925 O O . HIS A 1 122 ? 4.908 -6.515 -16.638 1.00 90.19 122 HIS A O 1
ATOM 931 N N . GLY A 1 123 ? 4.335 -7.409 -14.642 1.00 92.81 123 GLY A N 1
ATOM 932 C CA . GLY A 1 123 ? 5.144 -8.602 -14.797 1.00 92.81 123 GLY A CA 1
ATOM 933 C C . GLY A 1 123 ? 4.890 -9.637 -13.721 1.00 92.81 123 GLY A C 1
ATOM 934 O O . GLY A 1 123 ? 4.065 -9.442 -12.828 1.00 92.81 123 GLY A O 1
ATOM 935 N N . ASN A 1 124 ? 5.646 -10.722 -13.801 1.00 95.38 124 ASN A N 1
ATOM 936 C CA . ASN A 1 124 ? 5.570 -11.824 -12.856 1.00 95.38 124 ASN A CA 1
ATOM 937 C C . ASN A 1 124 ? 6.930 -12.010 -12.198 1.00 95.38 124 ASN A C 1
ATOM 939 O O . ASN A 1 124 ? 7.968 -11.852 -12.844 1.00 95.38 124 ASN A O 1
ATOM 943 N N . VAL A 1 125 ? 6.924 -12.368 -10.919 1.00 97.81 125 VAL A N 1
ATOM 944 C CA . VAL A 1 125 ? 8.155 -12.690 -10.196 1.00 97.81 125 VAL A CA 1
ATOM 945 C C . VAL A 1 125 ? 8.767 -13.966 -10.771 1.00 97.81 125 VAL A C 1
ATOM 947 O O . VAL A 1 125 ? 8.118 -15.009 -10.792 1.00 97.81 125 VAL A O 1
ATOM 950 N N . THR A 1 126 ? 10.018 -13.911 -11.213 1.00 97.94 126 THR A N 1
ATOM 951 C CA . THR A 1 126 ? 10.757 -15.079 -11.720 1.00 97.94 126 THR A CA 1
ATOM 952 C C . THR A 1 126 ? 11.761 -15.614 -10.711 1.00 97.94 126 THR A C 1
ATOM 954 O O . THR A 1 126 ? 11.990 -16.821 -10.668 1.00 97.94 126 THR A O 1
ATOM 957 N N . ALA A 1 127 ? 12.322 -14.747 -9.866 1.00 97.75 127 ALA A N 1
ATOM 958 C CA . ALA A 1 127 ? 13.253 -15.138 -8.817 1.00 97.75 127 ALA A CA 1
ATOM 959 C C . ALA A 1 127 ? 13.163 -14.215 -7.596 1.00 97.75 127 ALA A C 1
ATOM 961 O O . ALA A 1 127 ? 12.846 -13.028 -7.703 1.00 97.75 127 ALA A O 1
ATOM 962 N N . ILE A 1 128 ? 13.474 -14.774 -6.425 1.00 97.50 128 ILE A N 1
ATOM 963 C CA . ILE A 1 128 ? 13.592 -14.051 -5.156 1.00 97.50 128 ILE A CA 1
ATOM 964 C C . ILE A 1 128 ? 14.894 -14.495 -4.494 1.00 97.50 128 ILE A C 1
ATOM 966 O O . ILE 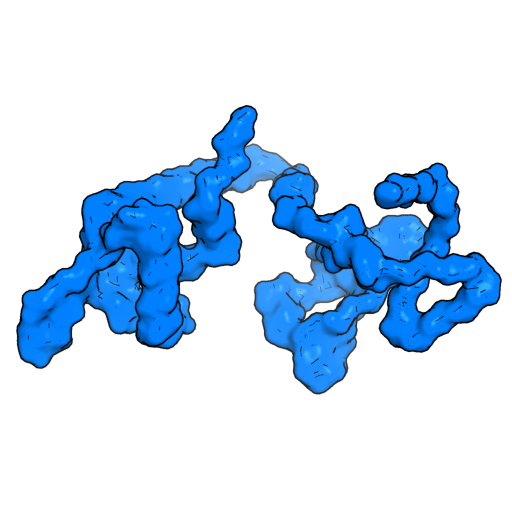A 1 128 ? 15.043 -15.664 -4.138 1.00 97.50 128 ILE A O 1
ATOM 970 N N . SER A 1 129 ? 15.812 -13.554 -4.296 1.00 96.62 129 SER A N 1
ATOM 971 C CA . SER A 1 129 ? 17.128 -13.810 -3.706 1.00 96.62 129 SER A CA 1
ATOM 972 C C . SER A 1 129 ? 17.335 -12.957 -2.461 1.00 96.62 129 SER A C 1
ATOM 974 O O . SER A 1 129 ? 17.399 -11.727 -2.542 1.00 96.62 129 SER A O 1
ATOM 976 N N . SER A 1 130 ? 17.468 -13.599 -1.303 1.00 93.56 130 SER A N 1
ATOM 977 C CA . SER A 1 130 ? 17.629 -12.906 -0.023 1.00 93.56 130 SER A CA 1
ATOM 978 C C . SER A 1 130 ? 19.062 -12.450 0.246 1.00 93.56 130 SER A C 1
ATOM 980 O O . SER A 1 130 ? 20.013 -13.221 0.142 1.00 93.56 130 SER A O 1
ATOM 982 N N . HIS A 1 131 ? 19.198 -11.187 0.650 1.00 89.88 131 HIS A N 1
ATOM 983 C CA . HIS A 1 131 ? 20.457 -10.495 0.921 1.00 89.88 131 HIS A CA 1
ATOM 984 C C . HIS A 1 131 ? 20.358 -9.705 2.239 1.00 89.88 131 HIS A C 1
ATOM 986 O O . HIS A 1 131 ? 20.156 -8.486 2.271 1.00 89.88 131 HIS A O 1
ATOM 992 N N . GLY A 1 132 ? 20.502 -10.411 3.364 1.00 89.19 132 GLY A N 1
ATOM 993 C CA . GLY A 1 132 ? 20.417 -9.814 4.698 1.0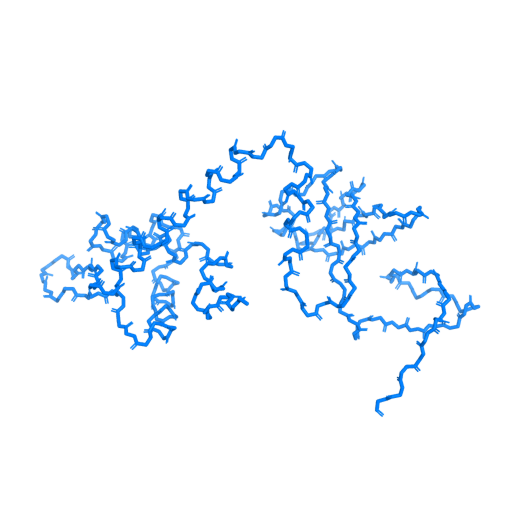0 89.19 132 GLY A CA 1
ATOM 994 C C . GLY A 1 132 ? 19.009 -9.292 5.000 1.00 89.19 132 GLY A C 1
ATOM 995 O O . GLY A 1 132 ? 18.065 -10.071 5.079 1.00 89.19 132 GLY A O 1
ATOM 996 N N . HIS A 1 133 ? 18.863 -7.975 5.174 1.00 93.44 133 HIS A N 1
ATOM 997 C CA . HIS A 1 133 ? 17.568 -7.330 5.450 1.00 93.44 133 HIS A CA 1
ATOM 998 C C . HIS A 1 133 ? 16.736 -7.029 4.194 1.00 93.44 133 HIS A C 1
ATOM 1000 O O . HIS A 1 133 ? 15.581 -6.605 4.307 1.00 93.44 133 HIS A O 1
ATOM 1006 N N . ASN A 1 134 ? 17.307 -7.230 3.005 1.00 96.19 134 ASN A N 1
ATOM 1007 C CA . ASN A 1 134 ? 16.651 -6.957 1.734 1.00 96.19 134 ASN A CA 1
ATOM 1008 C C . ASN A 1 134 ? 16.546 -8.228 0.894 1.00 96.19 134 ASN A C 1
ATOM 1010 O O . ASN A 1 134 ? 17.430 -9.078 0.937 1.00 96.19 134 ASN A O 1
ATOM 1014 N N . ASP A 1 135 ? 15.500 -8.316 0.085 1.00 96.75 135 ASP A N 1
ATOM 1015 C CA . ASP A 1 135 ? 15.370 -9.299 -0.980 1.00 96.75 135 ASP A CA 1
ATOM 1016 C C . ASP A 1 135 ? 15.535 -8.602 -2.331 1.00 96.75 135 ASP A C 1
ATOM 1018 O O . ASP A 1 135 ? 15.093 -7.465 -2.524 1.00 96.75 135 ASP A O 1
ATOM 1022 N N . MET A 1 136 ? 16.170 -9.300 -3.268 1.00 96.88 136 MET A N 1
ATOM 1023 C CA . MET A 1 136 ? 16.194 -8.939 -4.677 1.00 96.88 136 MET A CA 1
ATOM 1024 C C . MET A 1 136 ? 15.112 -9.738 -5.397 1.00 96.88 136 MET A C 1
ATOM 1026 O O . MET A 1 136 ? 15.134 -10.968 -5.364 1.00 96.88 136 MET A O 1
ATOM 1030 N N . ILE A 1 137 ? 14.182 -9.037 -6.034 1.00 97.62 137 ILE A N 1
ATOM 1031 C CA . ILE A 1 137 ? 13.077 -9.610 -6.797 1.00 97.62 137 ILE A CA 1
ATOM 1032 C C . ILE A 1 137 ? 13.376 -9.422 -8.280 1.00 97.62 137 ILE A C 1
ATOM 1034 O O . ILE A 1 137 ? 13.548 -8.288 -8.732 1.00 97.62 137 ILE A O 1
ATOM 1038 N N . GLU A 1 138 ? 13.429 -10.514 -9.031 1.00 97.56 138 GLU A N 1
ATOM 1039 C CA . GLU A 1 138 ? 13.493 -10.479 -10.491 1.00 97.56 138 GLU A CA 1
ATOM 1040 C C . GLU A 1 138 ? 12.089 -10.607 -11.074 1.00 97.56 138 GLU A C 1
ATOM 1042 O O . GLU A 1 138 ? 11.293 -11.441 -10.634 1.00 97.56 138 GLU A O 1
ATOM 1047 N N . LEU A 1 139 ? 11.784 -9.750 -12.043 1.00 97.50 139 LEU A N 1
ATOM 1048 C CA . LEU A 1 139 ? 10.494 -9.656 -12.707 1.00 97.50 139 LEU A CA 1
ATOM 1049 C C . LEU A 1 139 ? 10.669 -9.904 -14.200 1.00 97.50 139 LEU A C 1
ATOM 1051 O O . LEU A 1 139 ? 11.472 -9.221 -14.837 1.00 97.50 139 LEU A O 1
ATOM 1055 N N . ALA A 1 140 ? 9.857 -10.791 -14.766 1.00 96.88 140 ALA A N 1
ATOM 1056 C CA . ALA A 1 140 ? 9.652 -10.864 -16.207 1.00 96.88 140 ALA A CA 1
ATOM 1057 C C . ALA A 1 140 ? 8.506 -9.937 -16.609 1.00 96.88 140 ALA A C 1
ATOM 1059 O O . ALA A 1 140 ? 7.405 -10.032 -16.065 1.00 96.88 140 ALA A O 1
ATOM 1060 N N . LEU A 1 141 ? 8.762 -9.053 -17.569 1.00 94.12 141 LEU A N 1
ATOM 1061 C CA . LEU A 1 141 ? 7.768 -8.166 -18.163 1.00 94.12 141 LEU A CA 1
ATOM 1062 C C . LEU A 1 141 ? 7.375 -8.655 -19.566 1.00 94.12 141 LEU A C 1
ATOM 1064 O O . LEU A 1 141 ? 8.020 -9.517 -20.169 1.00 94.12 141 LEU A O 1
ATOM 1068 N N . ALA A 1 142 ? 6.343 -8.032 -20.134 1.00 87.31 142 ALA A N 1
ATOM 1069 C CA . ALA A 1 142 ? 5.997 -8.217 -21.539 1.00 87.31 142 ALA A CA 1
ATOM 1070 C C . ALA A 1 142 ? 7.159 -7.830 -22.479 1.00 87.31 142 ALA A C 1
ATOM 1072 O O . ALA A 1 142 ? 7.977 -6.961 -22.174 1.00 87.31 142 ALA A O 1
ATOM 1073 N N . GLY A 1 143 ? 7.217 -8.471 -23.650 1.00 86.06 143 GLY A N 1
ATOM 1074 C CA . GLY A 1 143 ? 8.247 -8.196 -24.659 1.00 86.06 143 GLY A CA 1
ATOM 1075 C C . GLY A 1 143 ? 9.637 -8.748 -24.322 1.00 86.06 143 GLY A C 1
ATOM 1076 O O . GLY A 1 143 ? 10.613 -8.314 -24.923 1.00 86.06 143 GLY A O 1
ATOM 1077 N N . GLY A 1 144 ? 9.739 -9.686 -23.371 1.00 88.44 144 GLY A N 1
ATOM 1078 C CA . GLY A 1 144 ? 11.005 -10.327 -22.991 1.00 88.44 144 GLY A CA 1
ATOM 1079 C C . GLY A 1 144 ? 11.931 -9.443 -22.153 1.00 88.44 144 GLY A C 1
ATOM 1080 O O . GLY A 1 144 ? 13.110 -9.754 -22.005 1.00 88.44 144 GLY A O 1
ATOM 1081 N N . LEU A 1 145 ? 11.415 -8.333 -21.624 1.00 92.44 145 LEU A N 1
ATOM 1082 C CA . LEU A 1 145 ? 12.154 -7.443 -20.736 1.00 92.44 145 LEU A CA 1
ATOM 1083 C C . LEU A 1 145 ? 12.178 -8.015 -19.316 1.00 92.44 145 LEU A C 1
ATOM 1085 O O . LEU A 1 145 ? 11.241 -8.694 -18.896 1.00 92.44 145 LEU A O 1
ATOM 1089 N N . SER A 1 146 ? 13.215 -7.680 -18.553 1.00 94.62 146 SER A N 1
ATOM 1090 C CA . SER A 1 146 ? 13.302 -8.015 -17.134 1.00 94.62 146 SER A CA 1
ATOM 1091 C C . SER A 1 146 ? 13.631 -6.797 -16.278 1.00 94.62 146 SER A C 1
ATOM 1093 O O . SER A 1 146 ? 14.179 -5.799 -16.756 1.00 94.62 146 SER A O 1
ATOM 1095 N N . LEU A 1 147 ? 13.254 -6.868 -15.002 1.00 95.94 147 LEU A N 1
ATOM 1096 C CA . LEU A 1 147 ? 13.587 -5.870 -13.992 1.00 95.94 147 LEU A CA 1
ATOM 1097 C C . LEU A 1 147 ? 14.038 -6.534 -12.698 1.00 95.94 147 LEU A C 1
ATOM 1099 O O . LEU A 1 147 ? 13.470 -7.531 -12.266 1.00 95.94 147 LEU A O 1
ATOM 1103 N N . HIS A 1 148 ? 14.988 -5.898 -12.028 1.00 95.94 148 HIS A N 1
ATOM 1104 C CA . HIS A 1 148 ? 15.398 -6.202 -10.668 1.00 95.94 148 HIS A CA 1
ATOM 1105 C C . HIS A 1 148 ? 14.895 -5.121 -9.712 1.00 95.94 148 HIS A C 1
ATOM 1107 O O . HIS A 1 148 ? 15.121 -3.925 -9.926 1.00 95.94 148 HIS A O 1
ATOM 1113 N N . ALA A 1 149 ? 14.228 -5.533 -8.640 1.00 96.00 149 ALA A N 1
ATOM 1114 C CA . ALA A 1 149 ? 13.744 -4.648 -7.591 1.00 96.00 149 ALA A CA 1
ATOM 1115 C C . ALA A 1 149 ? 14.244 -5.126 -6.229 1.00 96.00 149 ALA A C 1
ATOM 1117 O O . ALA A 1 149 ? 13.966 -6.246 -5.810 1.00 96.00 149 ALA A O 1
ATOM 1118 N N . GLN A 1 150 ? 14.945 -4.252 -5.511 1.00 95.75 150 GLN A N 1
ATOM 1119 C CA . GLN A 1 150 ? 15.336 -4.513 -4.133 1.00 95.75 150 GLN A CA 1
ATOM 1120 C C . GLN A 1 150 ? 14.252 -3.994 -3.185 1.00 95.75 150 GLN A C 1
ATOM 1122 O O . GLN A 1 150 ? 13.918 -2.807 -3.207 1.00 95.75 150 GLN A O 1
ATOM 1127 N N . ILE A 1 151 ? 13.726 -4.871 -2.335 1.00 96.25 151 ILE A N 1
ATOM 1128 C CA . ILE A 1 151 ? 12.741 -4.529 -1.300 1.00 96.25 151 ILE A CA 1
ATOM 1129 C C . ILE A 1 151 ? 13.186 -5.075 0.054 1.00 96.25 151 ILE A C 1
ATOM 1131 O O . ILE A 1 151 ? 14.074 -5.917 0.135 1.00 96.25 151 ILE A O 1
ATOM 1135 N N . THR A 1 152 ? 12.577 -4.604 1.141 1.00 96.88 152 THR A N 1
ATOM 1136 C CA . THR A 1 152 ? 12.844 -5.184 2.462 1.00 96.88 152 THR A CA 1
ATOM 1137 C C . THR A 1 152 ? 12.264 -6.590 2.558 1.00 96.88 152 THR A C 1
ATOM 1139 O O . THR A 1 152 ? 11.193 -6.854 2.004 1.00 96.88 152 THR A O 1
ATOM 1142 N N . ARG A 1 153 ? 12.910 -7.466 3.336 1.00 93.00 153 ARG A N 1
ATOM 1143 C CA . ARG A 1 153 ? 12.411 -8.825 3.601 1.00 93.00 153 ARG A CA 1
ATOM 1144 C C . ARG A 1 153 ? 10.968 -8.824 4.116 1.00 93.00 153 ARG A C 1
ATOM 1146 O O . ARG A 1 153 ? 10.132 -9.590 3.645 1.00 93.00 153 ARG A O 1
ATOM 1153 N N . ASP A 1 154 ? 10.651 -7.902 5.022 1.00 92.38 154 ASP A N 1
ATOM 1154 C CA . ASP A 1 154 ? 9.297 -7.727 5.559 1.00 92.38 154 ASP A CA 1
ATOM 1155 C C . ASP A 1 154 ? 8.272 -7.375 4.477 1.00 92.38 154 ASP A C 1
ATOM 1157 O O . ASP A 1 154 ? 7.096 -7.706 4.606 1.00 92.38 154 ASP A O 1
ATOM 1161 N N . SER A 1 155 ? 8.689 -6.679 3.416 1.00 94.88 155 SER A N 1
ATOM 1162 C CA . SER A 1 155 ? 7.801 -6.366 2.297 1.00 94.88 155 SER A CA 1
ATOM 1163 C C . SER A 1 155 ? 7.543 -7.592 1.436 1.00 94.88 155 SER A C 1
ATOM 1165 O O . SER A 1 155 ? 6.391 -7.802 1.079 1.00 94.88 155 SER A O 1
ATOM 1167 N N . THR A 1 156 ? 8.553 -8.426 1.173 1.00 95.56 156 THR A N 1
ATOM 1168 C CA . THR A 1 156 ? 8.364 -9.717 0.491 1.00 95.56 156 THR A CA 1
ATOM 1169 C C . THR A 1 156 ? 7.353 -10.586 1.230 1.00 95.56 156 THR A C 1
ATOM 1171 O O . THR A 1 156 ? 6.422 -11.096 0.616 1.00 95.56 156 THR A O 1
ATOM 1174 N N . LEU A 1 157 ? 7.499 -10.702 2.557 1.00 90.88 157 LEU A N 1
ATOM 1175 C CA . LEU A 1 157 ? 6.608 -11.504 3.400 1.00 90.88 157 LEU A CA 1
ATOM 1176 C C . LEU A 1 157 ? 5.193 -10.920 3.460 1.00 90.88 157 LEU A C 1
ATOM 1178 O O . LEU A 1 157 ? 4.226 -11.643 3.270 1.00 90.88 157 LEU A O 1
ATOM 1182 N N . ARG A 1 158 ? 5.062 -9.607 3.691 1.00 89.19 158 ARG A N 1
ATOM 1183 C CA . ARG A 1 158 ? 3.758 -8.929 3.794 1.00 89.19 158 ARG A CA 1
ATOM 1184 C C . ARG A 1 158 ? 2.977 -8.931 2.481 1.00 89.19 158 ARG A C 1
ATOM 1186 O O . ARG A 1 158 ? 1.755 -8.888 2.511 1.00 89.19 158 ARG A O 1
ATOM 1193 N N . LEU A 1 159 ? 3.681 -8.881 1.353 1.00 90.69 159 LEU A N 1
ATOM 1194 C CA . LEU A 1 159 ? 3.089 -8.965 0.018 1.00 90.69 159 LEU A CA 1
ATOM 1195 C C . LEU A 1 159 ? 2.928 -10.415 -0.452 1.00 90.69 159 LEU A C 1
ATOM 1197 O O . LEU A 1 159 ? 2.441 -10.620 -1.557 1.00 90.69 159 LEU A O 1
ATOM 1201 N N . GLU A 1 160 ? 3.364 -11.385 0.359 1.00 93.25 160 GLU A N 1
ATOM 1202 C CA . GLU A 1 160 ? 3.275 -12.819 0.076 1.00 93.25 160 GLU A CA 1
ATOM 1203 C C . GLU A 1 160 ? 3.865 -13.185 -1.297 1.00 93.25 160 GLU A C 1
ATOM 1205 O O . GLU A 1 160 ? 3.341 -14.033 -2.016 1.00 93.25 160 GLU A O 1
ATOM 1210 N N . LEU A 1 161 ? 4.971 -12.527 -1.674 1.00 94.88 161 LEU A N 1
ATOM 1211 C CA . LEU A 1 161 ? 5.588 -12.722 -2.986 1.00 94.88 161 LEU A CA 1
ATOM 1212 C C . LEU A 1 161 ? 6.187 -14.122 -3.107 1.00 94.88 161 LEU A C 1
ATOM 1214 O O . LEU A 1 161 ? 6.977 -14.561 -2.268 1.00 94.88 161 LEU A O 1
ATOM 1218 N N . GLN A 1 162 ? 5.855 -14.783 -4.208 1.00 95.50 162 GLN A N 1
ATOM 1219 C CA . GLN A 1 162 ? 6.344 -16.097 -4.596 1.00 95.50 162 GLN A CA 1
ATOM 1220 C C . GLN A 1 162 ? 6.740 -16.070 -6.074 1.00 95.50 162 GLN A C 1
ATOM 1222 O O . GLN A 1 162 ? 6.366 -15.163 -6.819 1.00 95.50 162 GLN A O 1
ATOM 1227 N N . ILE A 1 163 ? 7.500 -17.069 -6.521 1.00 97.00 163 ILE A N 1
ATOM 1228 C CA . ILE A 1 163 ? 7.764 -17.240 -7.953 1.00 97.00 163 ILE A CA 1
ATOM 1229 C C . ILE A 1 163 ? 6.420 -17.446 -8.665 1.00 97.00 163 ILE A C 1
ATOM 1231 O O . ILE A 1 163 ? 5.606 -18.264 -8.246 1.00 97.00 163 ILE A O 1
ATOM 1235 N N . GLY A 1 164 ? 6.188 -16.679 -9.727 1.00 93.31 164 GLY A N 1
ATOM 1236 C CA . GLY A 1 164 ? 4.939 -16.634 -10.479 1.00 93.31 164 GLY A CA 1
ATOM 1237 C C . GLY A 1 164 ? 3.970 -15.536 -10.039 1.00 93.31 164 GLY A C 1
ATOM 1238 O O . GLY A 1 164 ? 3.062 -15.228 -10.810 1.00 93.31 164 GLY A O 1
ATOM 1239 N N . SER A 1 165 ? 4.166 -14.903 -8.872 1.00 91.69 165 SER A N 1
ATOM 1240 C CA . SER A 1 165 ? 3.261 -13.854 -8.385 1.00 91.69 165 SER A CA 1
ATOM 1241 C C . SER A 1 165 ? 3.128 -12.713 -9.403 1.00 91.69 165 SER A C 1
ATOM 1243 O O . SER A 1 165 ? 4.154 -12.156 -9.816 1.00 91.69 165 SER A O 1
ATOM 1245 N N . PRO A 1 166 ? 1.898 -12.328 -9.792 1.00 90.19 166 PRO A N 1
ATOM 1246 C CA . PRO A 1 166 ? 1.675 -11.161 -10.631 1.00 90.19 166 PRO A CA 1
ATOM 1247 C C . PRO A 1 166 ? 1.942 -9.890 -9.821 1.00 90.19 166 PRO A C 1
ATOM 1249 O O . PRO A 1 166 ? 1.454 -9.728 -8.702 1.00 90.19 166 PRO A O 1
ATOM 1252 N N . VAL A 1 167 ? 2.720 -8.968 -10.382 1.00 92.25 167 VAL A N 1
ATOM 1253 C CA . VAL A 1 167 ? 3.091 -7.714 -9.721 1.00 92.25 167 VAL A CA 1
ATOM 1254 C C . VAL A 1 167 ? 3.093 -6.536 -10.690 1.00 92.25 167 VAL A C 1
ATOM 1256 O O . VAL A 1 167 ? 3.155 -6.680 -11.913 1.00 92.25 167 VAL A O 1
ATOM 1259 N N . VAL A 1 168 ? 3.059 -5.333 -10.120 1.00 91.44 168 VAL A N 1
ATOM 1260 C CA . VAL A 1 168 ? 3.213 -4.078 -10.859 1.00 91.44 168 VAL A CA 1
ATOM 1261 C C . VAL A 1 168 ? 4.378 -3.293 -10.268 1.00 91.44 168 VAL A C 1
ATOM 1263 O O . VAL A 1 168 ? 4.335 -2.868 -9.112 1.00 91.44 168 VAL A O 1
ATOM 1266 N N . ALA A 1 169 ? 5.417 -3.067 -11.069 1.00 93.06 169 ALA A N 1
ATOM 1267 C CA . ALA A 1 169 ? 6.525 -2.196 -10.711 1.00 93.06 169 ALA A CA 1
ATOM 1268 C C . ALA A 1 169 ? 6.111 -0.729 -10.896 1.00 93.06 169 ALA A C 1
ATOM 1270 O O . ALA A 1 169 ? 5.849 -0.266 -12.009 1.00 93.06 169 ALA A O 1
ATOM 1271 N N . LEU A 1 170 ? 6.061 0.011 -9.787 1.00 93.19 170 LEU A N 1
ATOM 1272 C CA . LEU A 1 170 ? 5.717 1.432 -9.762 1.00 93.19 170 LEU A CA 1
ATOM 1273 C C . LEU A 1 170 ? 6.990 2.280 -9.775 1.00 93.19 170 LEU A C 1
ATOM 1275 O O . LEU A 1 170 ? 7.696 2.364 -8.770 1.00 93.19 170 LEU A O 1
ATOM 1279 N N . ILE A 1 171 ? 7.267 2.949 -10.895 1.00 93.88 171 ILE A N 1
ATOM 1280 C CA . ILE A 1 171 ? 8.498 3.726 -11.075 1.00 93.88 171 ILE A CA 1
ATOM 1281 C C . ILE A 1 171 ? 8.156 5.202 -11.254 1.00 93.88 171 ILE A C 1
ATOM 1283 O O . ILE A 1 171 ? 7.438 5.617 -12.176 1.00 93.88 171 ILE A O 1
ATOM 1287 N N . LYS A 1 172 ? 8.684 6.040 -10.361 1.00 94.50 172 LYS A N 1
ATOM 1288 C CA . LYS A 1 172 ? 8.483 7.485 -10.450 1.00 94.50 172 LYS A CA 1
ATOM 1289 C C . LYS A 1 172 ? 9.277 8.053 -11.624 1.00 94.50 172 LYS A C 1
ATOM 1291 O O . LYS A 1 172 ? 10.431 7.703 -11.820 1.00 94.50 172 LYS A O 1
ATOM 1296 N N . ALA A 1 173 ? 8.673 8.971 -12.382 1.00 91.25 173 ALA A N 1
ATOM 1297 C CA . ALA A 1 173 ? 9.312 9.550 -13.567 1.00 91.25 173 ALA A CA 1
ATOM 1298 C C . ALA A 1 173 ? 10.680 10.186 -13.260 1.00 91.25 173 ALA A C 1
ATOM 1300 O O . ALA A 1 173 ? 11.607 10.028 -14.037 1.00 91.25 173 ALA A O 1
ATOM 1301 N N . GLY A 1 174 ? 10.824 10.833 -12.097 1.00 91.75 174 GLY A N 1
ATOM 1302 C CA . GLY A 1 174 ? 12.089 11.439 -11.668 1.00 91.75 174 GLY A CA 1
ATOM 1303 C C . GLY A 1 174 ? 13.194 10.452 -11.270 1.00 91.75 174 GLY A C 1
ATOM 1304 O O . GLY A 1 174 ? 14.279 10.896 -10.923 1.00 91.75 174 GLY A O 1
ATOM 1305 N N . TRP A 1 175 ? 12.935 9.140 -11.273 1.00 93.44 175 TRP A N 1
ATOM 1306 C CA . TRP A 1 175 ? 13.960 8.111 -11.048 1.00 93.44 175 TRP A CA 1
ATOM 1307 C C . TRP A 1 175 ? 14.555 7.578 -12.350 1.00 93.44 175 TRP A C 1
ATOM 1309 O O . TRP A 1 175 ? 15.560 6.873 -12.320 1.00 93.44 175 TRP A O 1
ATOM 1319 N N . LEU A 1 176 ? 13.931 7.889 -13.487 1.00 92.25 176 LEU A N 1
ATOM 1320 C CA . LEU A 1 176 ? 14.421 7.473 -14.789 1.00 92.25 176 LEU A CA 1
ATOM 1321 C C . LEU A 1 176 ? 15.497 8.440 -15.271 1.00 92.25 176 LEU A C 1
ATOM 1323 O O . LEU A 1 176 ? 15.360 9.658 -15.159 1.00 92.25 176 LEU A O 1
ATOM 1327 N N . GLN A 1 177 ? 16.544 7.876 -15.857 1.00 91.12 177 GLN A N 1
ATOM 1328 C CA . GLN A 1 177 ? 17.576 8.619 -16.561 1.00 91.12 177 GLN A CA 1
ATOM 1329 C C . GLN A 1 177 ? 17.556 8.187 -18.022 1.00 91.12 177 GLN A C 1
ATOM 1331 O O . GLN A 1 177 ? 17.590 6.994 -18.317 1.00 91.12 177 GLN A O 1
ATOM 1336 N N . LEU A 1 178 ? 17.488 9.158 -18.932 1.00 91.19 178 LEU A N 1
ATOM 1337 C CA . LEU A 1 178 ? 17.704 8.897 -20.349 1.00 91.19 178 LEU A CA 1
ATOM 1338 C C . LEU A 1 178 ? 19.197 9.005 -20.641 1.00 91.19 178 LEU A C 1
ATOM 1340 O O . LEU A 1 178 ? 19.817 10.035 -20.379 1.00 91.19 178 LEU A O 1
ATOM 1344 N N . VAL A 1 179 ? 19.748 7.940 -21.209 1.00 91.88 179 VAL A N 1
ATOM 1345 C CA . VAL A 1 179 ? 21.135 7.861 -21.669 1.00 91.88 179 VAL A CA 1
ATOM 1346 C C . VAL A 1 179 ? 21.165 7.618 -23.174 1.00 91.88 179 VAL A C 1
ATOM 1348 O O . VAL A 1 179 ? 20.188 7.148 -23.763 1.00 91.88 179 VAL A O 1
ATOM 1351 N N . ALA A 1 180 ? 22.278 7.955 -23.824 1.00 89.31 180 ALA A N 1
ATOM 1352 C CA . ALA A 1 180 ? 22.437 7.678 -25.248 1.00 89.31 180 ALA A CA 1
ATOM 1353 C C . ALA A 1 180 ? 22.459 6.160 -25.497 1.00 89.31 180 ALA A C 1
ATOM 1355 O O . ALA A 1 180 ? 23.063 5.418 -24.729 1.00 89.31 180 ALA A O 1
ATOM 1356 N N . ALA A 1 181 ? 21.896 5.699 -26.617 1.00 84.62 181 ALA A N 1
ATOM 1357 C CA . ALA A 1 181 ? 21.787 4.265 -26.930 1.00 84.62 181 ALA A CA 1
ATOM 1358 C C . ALA A 1 181 ? 23.133 3.508 -26.965 1.00 84.62 181 ALA A C 1
ATOM 1360 O O . ALA A 1 181 ? 23.163 2.289 -26.842 1.00 84.62 181 ALA A O 1
ATOM 1361 N N . LYS A 1 182 ? 24.250 4.224 -27.149 1.00 83.75 182 LYS A N 1
ATOM 1362 C CA . LYS A 1 182 ? 25.612 3.663 -27.176 1.00 83.75 182 LYS A CA 1
ATOM 1363 C C . LYS A 1 182 ? 26.303 3.658 -25.807 1.00 83.75 182 LYS A C 1
ATOM 1365 O O . LYS A 1 182 ? 27.433 3.191 -25.706 1.00 83.75 182 LYS A O 1
ATOM 1370 N N . GLN A 1 183 ? 25.679 4.227 -24.779 1.00 83.94 183 GLN A N 1
ATOM 1371 C CA . GLN A 1 183 ? 26.257 4.316 -23.445 1.00 83.94 183 GLN A CA 1
ATOM 1372 C C . GLN A 1 183 ? 26.060 2.993 -22.700 1.00 83.94 183 GLN A C 1
ATOM 1374 O O . GLN A 1 183 ? 24.985 2.397 -22.748 1.00 83.94 183 GLN A O 1
ATOM 1379 N N . ALA A 1 184 ? 27.108 2.527 -22.018 1.00 80.00 184 ALA A N 1
ATOM 1380 C CA . ALA A 1 184 ? 27.025 1.314 -21.216 1.00 80.00 184 ALA A CA 1
ATOM 1381 C C . ALA A 1 184 ? 26.063 1.513 -20.027 1.00 80.00 184 ALA A C 1
ATOM 1383 O O . ALA A 1 184 ? 26.055 2.596 -19.430 1.00 80.00 184 ALA A O 1
ATOM 1384 N N . PRO A 1 185 ? 25.271 0.489 -19.664 1.00 80.25 185 PRO A N 1
ATOM 1385 C CA . PRO A 1 185 ? 24.387 0.563 -18.511 1.00 80.25 185 PRO A CA 1
ATOM 1386 C C . PRO A 1 185 ? 25.195 0.763 -17.227 1.00 80.25 185 PRO A C 1
ATOM 1388 O O . PRO A 1 185 ? 26.238 0.137 -17.027 1.00 80.25 185 PRO A O 1
ATOM 1391 N N . ALA A 1 186 ? 24.702 1.635 -16.348 1.00 83.19 186 ALA A N 1
ATOM 1392 C CA . ALA A 1 186 ? 25.298 1.817 -15.035 1.00 83.19 186 ALA A CA 1
ATOM 1393 C C . ALA A 1 186 ? 25.155 0.518 -14.214 1.00 83.19 186 ALA A C 1
ATOM 1395 O O . ALA A 1 186 ? 24.073 -0.080 -14.200 1.00 83.19 186 ALA A O 1
ATOM 1396 N N . PRO A 1 187 ? 26.214 0.067 -13.521 1.00 84.50 187 PRO A N 1
ATOM 1397 C CA . PRO A 1 187 ? 26.148 -1.146 -12.717 1.00 84.50 187 PRO A CA 1
ATOM 1398 C C . PRO A 1 187 ? 25.107 -0.995 -11.602 1.00 84.50 187 PRO A C 1
ATOM 1400 O O . PRO A 1 187 ? 25.017 0.050 -10.963 1.00 84.50 187 PRO A O 1
ATOM 1403 N N . GLY A 1 188 ? 24.312 -2.042 -11.376 1.00 84.88 188 GLY A N 1
ATOM 1404 C CA . GLY A 1 188 ? 23.255 -2.048 -10.357 1.00 84.88 188 GLY A CA 1
ATOM 1405 C C . GLY A 1 188 ? 21.962 -1.324 -10.751 1.00 84.88 188 GLY A C 1
ATOM 1406 O O . GLY A 1 188 ? 21.031 -1.287 -9.950 1.00 84.88 188 GLY A O 1
ATOM 1407 N N . HIS A 1 189 ? 21.867 -0.782 -11.969 1.00 89.56 189 HIS A N 1
ATOM 1408 C CA . HIS A 1 189 ? 20.642 -0.175 -12.486 1.00 89.56 189 HIS A CA 1
ATOM 1409 C C . HIS A 1 189 ? 19.946 -1.081 -13.501 1.00 89.56 189 HIS A C 1
ATOM 1411 O O . HIS A 1 189 ? 20.580 -1.784 -14.285 1.00 89.56 189 HIS A O 1
ATOM 1417 N N . ASN A 1 190 ? 18.616 -1.006 -13.521 1.00 93.56 190 ASN A N 1
ATOM 1418 C CA . ASN A 1 190 ? 17.823 -1.555 -14.613 1.00 93.56 190 ASN A CA 1
ATOM 1419 C C . ASN A 1 190 ? 18.040 -0.733 -15.883 1.00 93.56 190 ASN A C 1
ATOM 1421 O O . ASN A 1 190 ? 18.112 0.496 -15.825 1.00 93.56 190 ASN A O 1
ATOM 1425 N N . HIS A 1 191 ? 18.080 -1.405 -17.029 1.00 91.38 191 HIS A N 1
ATOM 1426 C CA . HIS A 1 191 ? 18.240 -0.755 -18.321 1.00 91.38 191 HIS A CA 1
ATOM 1427 C C . HIS A 1 191 ? 17.199 -1.281 -19.304 1.00 91.38 191 HIS A C 1
ATOM 1429 O O . HIS A 1 191 ? 17.126 -2.477 -19.564 1.00 91.38 191 HIS A O 1
ATOM 1435 N N . 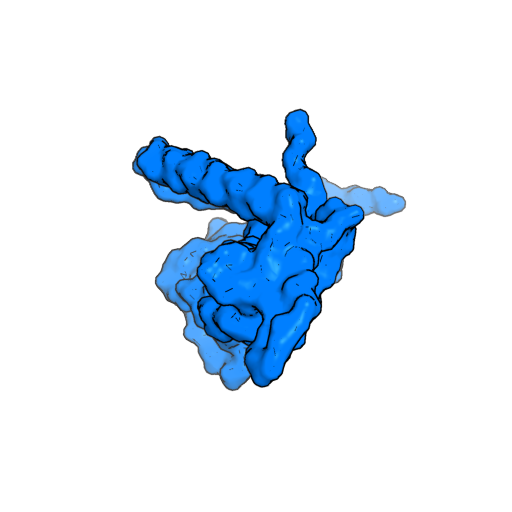LEU A 1 192 ? 16.398 -0.366 -19.845 1.00 90.12 192 LEU A N 1
ATOM 1436 C CA . LEU A 1 192 ? 15.370 -0.653 -20.836 1.00 90.12 192 LEU A CA 1
ATOM 1437 C C . LEU A 1 192 ? 15.657 0.194 -22.073 1.00 90.12 192 LEU A C 1
ATOM 1439 O O . LEU A 1 192 ? 15.874 1.401 -21.964 1.00 90.12 192 LEU A O 1
ATOM 1443 N N . GLN A 1 193 ? 15.663 -0.439 -23.242 1.00 89.12 193 GLN A N 1
ATOM 1444 C CA . GLN A 1 193 ? 15.854 0.253 -24.513 1.00 89.12 193 GLN A CA 1
ATOM 1445 C C . GLN A 1 193 ? 14.507 0.659 -25.104 1.00 89.12 193 GLN A C 1
ATOM 1447 O O . GLN A 1 193 ? 13.517 -0.061 -24.993 1.00 89.12 193 GLN A O 1
ATOM 1452 N N . GLY A 1 194 ? 14.481 1.813 -25.762 1.00 89.06 194 GLY A N 1
ATOM 1453 C CA . GLY A 1 194 ? 13.280 2.324 -26.402 1.00 89.06 194 GLY A CA 1
ATOM 1454 C C . GLY A 1 194 ? 13.580 3.489 -27.332 1.00 89.06 194 GLY A C 1
ATOM 1455 O O . GLY A 1 194 ? 14.720 3.942 -27.457 1.00 89.06 194 GLY A O 1
ATOM 1456 N N . ARG A 1 195 ? 12.532 3.980 -27.990 1.00 91.25 195 ARG A N 1
ATOM 1457 C CA . ARG A 1 195 ? 12.580 5.161 -28.852 1.00 91.25 195 ARG A CA 1
ATOM 1458 C C . ARG A 1 195 ? 11.829 6.301 -28.176 1.00 91.25 195 ARG A C 1
ATOM 1460 O O . ARG A 1 195 ? 10.734 6.103 -27.667 1.00 91.25 195 ARG A O 1
ATOM 1467 N N . ILE A 1 196 ? 12.412 7.496 -28.199 1.00 92.81 196 ILE A N 1
ATOM 1468 C CA . ILE A 1 196 ? 11.726 8.704 -27.736 1.00 92.81 196 ILE A CA 1
ATOM 1469 C C . ILE A 1 196 ? 10.644 9.058 -28.761 1.00 92.81 196 ILE A C 1
ATOM 1471 O O . ILE A 1 196 ? 10.961 9.326 -29.921 1.00 92.81 196 ILE A O 1
ATOM 1475 N N . GLU A 1 197 ? 9.384 9.053 -28.333 1.00 95.00 197 GLU A N 1
ATOM 1476 C CA . GLU A 1 197 ? 8.243 9.446 -29.171 1.00 95.00 197 GLU A CA 1
ATOM 1477 C C . GLU A 1 197 ? 7.962 10.947 -29.092 1.00 95.00 197 GLU A C 1
ATOM 1479 O O . GLU A 1 197 ? 7.664 11.581 -30.100 1.00 95.00 197 GLU A O 1
ATOM 1484 N N . GLN A 1 198 ? 8.095 11.530 -27.899 1.00 94.25 198 GLN A N 1
ATOM 1485 C CA . GLN A 1 198 ? 7.778 12.929 -27.654 1.00 94.25 198 GLN A CA 1
ATOM 1486 C C . GLN A 1 198 ? 8.678 13.511 -26.564 1.00 94.25 198 GLN A C 1
ATOM 1488 O O . GLN A 1 198 ? 8.949 12.869 -25.550 1.00 94.25 198 GLN A O 1
ATOM 1493 N N . ILE A 1 199 ? 9.109 14.756 -26.766 1.00 92.44 199 ILE A N 1
ATOM 1494 C CA . ILE A 1 199 ? 9.776 15.573 -25.752 1.00 92.44 199 ILE A CA 1
ATOM 1495 C C . ILE A 1 199 ? 8.884 16.784 -25.513 1.00 92.44 199 ILE A C 1
ATOM 1497 O O . ILE A 1 199 ? 8.612 17.555 -26.431 1.00 92.44 199 ILE A O 1
ATOM 1501 N N . LEU A 1 200 ? 8.390 16.917 -24.286 1.00 89.50 200 LEU A N 1
ATOM 1502 C CA . LEU A 1 200 ? 7.602 18.065 -23.860 1.00 89.50 200 LEU A CA 1
ATOM 1503 C C . LEU A 1 200 ? 8.534 19.067 -23.187 1.00 89.50 200 LEU A C 1
ATOM 1505 O O . LEU A 1 200 ? 9.234 18.720 -22.235 1.00 89.50 200 LEU A O 1
ATOM 1509 N N . HIS A 1 201 ? 8.538 20.301 -23.679 1.00 84.31 201 HIS A N 1
ATOM 1510 C CA . HIS A 1 201 ? 9.184 21.404 -22.982 1.00 84.31 201 HIS A CA 1
ATOM 1511 C C . HIS A 1 201 ? 8.282 21.849 -21.825 1.00 84.31 201 HIS A C 1
ATOM 1513 O O . HIS A 1 201 ? 7.061 21.901 -21.983 1.00 84.31 201 HIS A O 1
ATOM 1519 N N . ALA A 1 202 ? 8.892 22.070 -20.659 1.00 60.19 202 ALA A N 1
ATOM 1520 C CA . ALA A 1 202 ? 8.214 22.583 -19.472 1.00 60.19 202 ALA A CA 1
ATOM 1521 C C . ALA A 1 202 ? 7.850 24.063 -19.633 1.00 60.19 202 ALA A C 1
ATOM 1523 O O . ALA A 1 202 ? 8.622 24.777 -20.315 1.00 60.19 202 ALA A O 1
#

Secondary structure (DSSP, 8-state):
-----HHHHHHHH-HHHHHHHHHHHHHS-HHHHHHHTT--HHHHHHHHHHHHHHHTS-SEEEPP--TT---EEE-HHHHHHHHHHHHHHHHHHHHHHT-S-HHHHHHHHHHT---S-SEEEEEEEEEEEEETTEEEEEEEEGGG-EEEEEEEHHHHHHTT--TT-EEEEEE-GGG-----TTSPPPTTS-------------